Protein AF-A0A8B7JCD0-F1 (afdb_monomer_lite)

Structure (mmCIF, N/CA/C/O backbone):
data_AF-A0A8B7JCD0-F1
#
_entry.id   AF-A0A8B7JCD0-F1
#
loop_
_atom_site.group_PDB
_atom_site.id
_atom_site.type_symbol
_atom_site.label_atom_id
_atom_site.label_alt_id
_atom_site.label_comp_id
_atom_site.label_asym_id
_atom_site.label_entity_id
_atom_site.label_seq_id
_atom_site.pdbx_PDB_ins_code
_atom_site.Cartn_x
_atom_site.Cartn_y
_atom_site.Cartn_z
_atom_site.occupancy
_atom_site.B_iso_or_equiv
_atom_site.auth_seq_id
_atom_site.auth_comp_id
_atom_site.auth_asym_id
_atom_site.auth_atom_id
_atom_site.pdbx_PDB_model_num
ATOM 1 N N . LEU A 1 1 ? -3.611 -16.090 4.940 1.00 66.38 1 LEU A N 1
ATOM 2 C CA . LEU A 1 1 ? -2.141 -15.898 4.869 1.00 66.38 1 LEU A CA 1
ATOM 3 C C . LEU A 1 1 ? -1.480 -16.541 6.098 1.00 66.38 1 LEU A C 1
ATOM 5 O O . LEU A 1 1 ? -2.202 -17.085 6.922 1.00 66.38 1 LEU A O 1
ATOM 9 N N . ASN A 1 2 ? -0.143 -16.543 6.199 1.00 87.50 2 ASN A N 1
ATOM 10 C CA . ASN A 1 2 ? 0.646 -17.178 7.275 1.00 87.50 2 ASN A CA 1
ATOM 11 C C . ASN A 1 2 ? -0.012 -17.053 8.682 1.00 87.50 2 ASN A C 1
ATOM 13 O O . ASN A 1 2 ? 0.046 -15.973 9.279 1.00 87.50 2 ASN A O 1
ATOM 17 N N . PRO A 1 3 ? -0.617 -18.133 9.224 1.00 92.56 3 PRO A N 1
ATOM 18 C CA . PRO A 1 3 ? -1.352 -18.088 10.492 1.00 92.56 3 PRO A CA 1
ATOM 19 C C . PRO A 1 3 ? -0.487 -17.720 11.700 1.00 92.56 3 PRO A C 1
ATOM 21 O O . PRO A 1 3 ? -0.962 -17.027 12.599 1.00 92.56 3 PRO A O 1
ATOM 24 N N . GLU A 1 4 ? 0.787 -18.121 11.699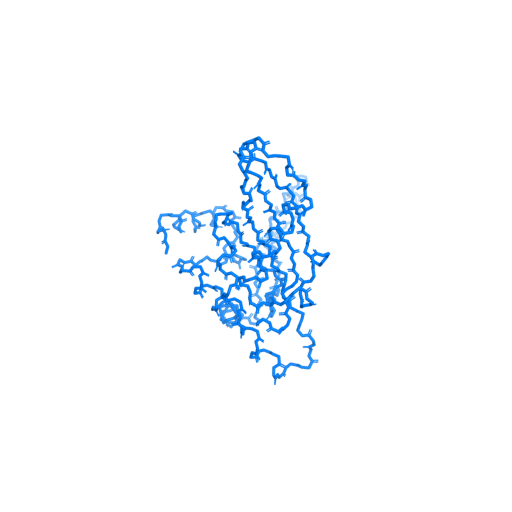 1.00 95.44 4 GLU A N 1
ATOM 25 C CA . GLU A 1 4 ? 1.729 -17.790 12.772 1.00 95.44 4 GLU A CA 1
ATOM 26 C C . GLU A 1 4 ? 2.027 -16.290 12.797 1.00 95.44 4 GLU A C 1
ATOM 28 O O . GLU A 1 4 ? 1.972 -15.658 13.849 1.00 95.44 4 GLU A O 1
ATOM 33 N N . SER A 1 5 ? 2.244 -15.673 11.632 1.00 94.12 5 SER A N 1
ATOM 34 C CA . SER A 1 5 ? 2.439 -14.218 11.559 1.00 94.12 5 SER A CA 1
ATOM 35 C C . SER A 1 5 ? 1.222 -13.454 12.097 1.00 94.12 5 SER A C 1
ATOM 37 O O . SER A 1 5 ? 1.377 -12.497 12.859 1.00 94.12 5 SER A O 1
ATOM 39 N N . TYR A 1 6 ? 0.008 -13.909 11.772 1.00 96.31 6 TYR A N 1
ATOM 40 C CA . TYR A 1 6 ? -1.223 -13.305 12.280 1.00 96.31 6 TYR A CA 1
ATOM 41 C C . TYR A 1 6 ? -1.395 -13.478 13.796 1.00 96.31 6 TYR A C 1
ATOM 43 O O . TYR A 1 6 ? -1.828 -12.552 14.486 1.00 96.31 6 TYR A O 1
ATOM 51 N N . LYS A 1 7 ? -1.037 -14.647 14.336 1.00 97.31 7 LYS A N 1
ATOM 52 C CA . LYS A 1 7 ? -1.037 -14.904 15.780 1.00 97.31 7 LYS A CA 1
ATOM 53 C C . LYS A 1 7 ? -0.161 -13.885 16.515 1.00 97.31 7 LYS A C 1
ATOM 55 O O . LYS A 1 7 ? -0.666 -13.196 17.401 1.00 97.31 7 LYS A O 1
ATOM 60 N N . TYR A 1 8 ? 1.090 -13.710 16.087 1.00 97.25 8 TYR A N 1
ATOM 61 C CA . TYR A 1 8 ? 2.001 -12.745 16.708 1.00 97.25 8 TYR A CA 1
ATOM 62 C C . TYR A 1 8 ? 1.579 -11.285 16.495 1.00 97.25 8 TYR A C 1
ATOM 64 O O . TYR A 1 8 ? 1.800 -10.452 17.372 1.00 97.25 8 TYR A O 1
ATOM 72 N N . LEU A 1 9 ? 0.912 -10.952 15.384 1.00 96.81 9 LEU A N 1
ATOM 73 C CA . LEU A 1 9 ? 0.313 -9.626 15.206 1.00 96.81 9 LEU A CA 1
ATOM 74 C C . LEU A 1 9 ? -0.737 -9.333 16.291 1.00 96.81 9 LEU A C 1
ATOM 76 O O . LEU A 1 9 ? -0.711 -8.255 16.886 1.00 96.81 9 LEU A O 1
ATOM 80 N N . LYS A 1 10 ? -1.624 -10.289 16.593 1.00 97.31 10 LYS A N 1
ATOM 81 C CA . LYS A 1 10 ? -2.620 -10.135 17.667 1.00 97.31 10 LYS A CA 1
ATOM 82 C C . LYS A 1 10 ? -1.970 -9.994 19.043 1.00 97.31 10 LYS A C 1
ATOM 84 O O . LYS A 1 10 ? -2.390 -9.139 19.822 1.00 97.31 10 LYS A O 1
ATOM 89 N N . GLU A 1 11 ? -0.935 -10.784 19.325 1.00 97.69 11 GLU A N 1
ATOM 90 C CA . GLU A 1 11 ? -0.161 -10.664 20.567 1.00 97.69 11 GLU A CA 1
ATOM 91 C C . GLU A 1 11 ? 0.481 -9.273 20.685 1.00 97.69 11 GLU A C 1
ATOM 93 O O . GLU A 1 11 ? 0.313 -8.599 21.699 1.00 97.69 11 GLU A O 1
ATOM 98 N N . ASN A 1 12 ? 1.116 -8.777 19.620 1.00 97.62 12 ASN A N 1
ATOM 99 C CA . ASN A 1 12 ? 1.734 -7.450 19.599 1.00 97.62 12 ASN A CA 1
ATOM 100 C C . ASN A 1 12 ? 0.720 -6.316 19.789 1.00 97.62 12 ASN A C 1
ATOM 102 O O . ASN A 1 12 ? 1.005 -5.347 20.496 1.00 97.62 12 ASN A O 1
ATOM 106 N N . ILE A 1 13 ? -0.472 -6.430 19.200 1.00 97.31 13 ILE A N 1
ATOM 107 C CA . ILE A 1 13 ? -1.568 -5.472 19.399 1.00 97.31 13 ILE A CA 1
ATOM 108 C C . ILE A 1 13 ? -1.980 -5.413 20.878 1.00 97.31 13 ILE A C 1
ATOM 110 O O . ILE A 1 13 ? -2.169 -4.320 21.424 1.00 97.31 13 ILE A O 1
ATOM 114 N N . ALA A 1 14 ? -2.083 -6.570 21.538 1.00 95.94 14 ALA A N 1
ATOM 115 C CA . ALA A 1 14 ? -2.406 -6.652 22.959 1.00 95.94 14 ALA A CA 1
ATOM 116 C C . ALA A 1 14 ? -1.279 -6.078 23.834 1.00 95.94 14 ALA A C 1
ATOM 118 O O . ALA A 1 14 ? -1.545 -5.243 24.701 1.00 95.94 14 ALA A O 1
ATOM 119 N N . LEU A 1 15 ? -0.023 -6.450 23.562 1.00 96.38 15 LEU A N 1
ATOM 120 C CA . LEU A 1 15 ? 1.160 -5.971 24.288 1.00 96.38 15 LEU A CA 1
ATOM 121 C C . LEU A 1 15 ? 1.287 -4.443 24.244 1.00 96.38 15 LEU A C 1
ATOM 123 O O . LEU A 1 15 ? 1.561 -3.809 25.264 1.00 96.38 15 LEU A O 1
ATOM 127 N N . ASN A 1 16 ? 1.021 -3.843 23.082 1.00 95.50 16 ASN A N 1
ATOM 128 C CA . ASN A 1 16 ? 1.074 -2.392 22.893 1.00 95.50 16 ASN A CA 1
ATOM 129 C C . ASN A 1 16 ? -0.212 -1.668 23.327 1.00 95.50 16 ASN A C 1
ATOM 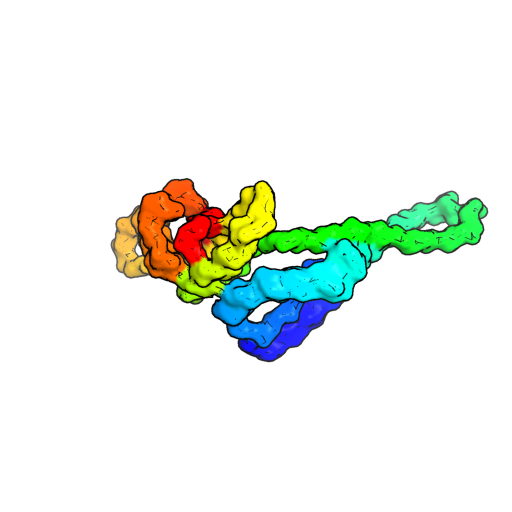131 O O . ASN A 1 16 ? -0.260 -0.442 23.285 1.00 95.50 16 ASN A O 1
ATOM 135 N N . LYS A 1 17 ? -1.244 -2.398 23.780 1.00 93.31 17 LYS A N 1
ATOM 136 C CA . LYS A 1 17 ? -2.528 -1.849 24.261 1.00 93.31 17 LYS A CA 1
ATOM 137 C C . LYS A 1 17 ? -3.274 -1.026 23.201 1.00 93.31 17 LYS A C 1
ATOM 139 O O . LYS A 1 17 ? -3.995 -0.088 23.531 1.00 93.31 17 LYS A O 1
ATOM 144 N N . VAL A 1 18 ? -3.134 -1.408 21.931 1.00 93.06 18 VAL A N 1
ATOM 145 C CA . VAL A 1 18 ? -3.745 -0.726 20.773 1.00 93.06 18 VAL A CA 1
ATOM 146 C C . VAL A 1 18 ? -4.913 -1.505 20.161 1.00 93.06 18 VAL A C 1
ATOM 148 O O . VAL A 1 18 ? -5.393 -1.160 19.087 1.00 93.06 18 VAL A O 1
ATOM 151 N N . ALA A 1 19 ? -5.421 -2.532 20.850 1.00 92.88 19 ALA A N 1
ATOM 152 C CA . ALA A 1 19 ? -6.520 -3.384 20.371 1.00 92.88 19 ALA A CA 1
ATOM 153 C C . ALA A 1 19 ? -7.802 -2.621 20.001 1.00 92.88 19 ALA A C 1
ATOM 155 O O . ALA A 1 19 ? -8.576 -3.078 19.167 1.00 92.88 19 ALA A O 1
ATOM 156 N N . LYS A 1 20 ? -8.016 -1.447 20.602 1.00 91.38 20 LYS A N 1
ATOM 157 C CA . LYS A 1 20 ? -9.165 -0.591 20.299 1.00 91.38 20 LYS A CA 1
ATOM 158 C C . LYS A 1 20 ? -9.010 0.198 18.998 1.00 91.38 20 LYS A C 1
ATOM 160 O O . LYS A 1 20 ? -10.006 0.558 18.396 1.00 91.38 20 LYS A O 1
ATOM 165 N N . THR A 1 21 ? -7.779 0.475 18.573 1.00 92.62 21 THR A N 1
ATOM 166 C CA . THR A 1 21 ? -7.469 1.340 17.420 1.00 92.62 21 THR A CA 1
ATOM 167 C C . THR A 1 21 ? -6.845 0.591 16.249 1.00 92.62 21 THR A C 1
ATOM 169 O O . THR A 1 21 ? -6.640 1.180 15.195 1.00 92.62 21 THR A O 1
ATOM 172 N N . VAL A 1 22 ? -6.506 -0.687 16.426 1.00 95.19 22 VAL A N 1
ATOM 173 C CA . VAL A 1 22 ? -5.889 -1.528 15.400 1.00 95.19 22 VAL A CA 1
ATOM 174 C C . VAL A 1 22 ? -6.719 -2.792 15.234 1.00 95.19 22 VAL A C 1
ATOM 176 O O . VAL A 1 22 ? -6.800 -3.617 16.144 1.00 95.19 22 VAL A O 1
ATOM 179 N N . LYS A 1 23 ? -7.301 -2.964 14.045 1.00 95.00 23 LYS A N 1
ATOM 180 C CA . LYS A 1 23 ? -7.939 -4.213 13.620 1.00 95.00 23 LYS A CA 1
ATOM 181 C C . LYS A 1 23 ? -6.955 -5.006 12.761 1.00 95.00 23 LYS A C 1
ATOM 183 O O . LYS A 1 23 ? -6.220 -4.437 11.958 1.00 95.00 23 LYS A O 1
ATOM 188 N N . SER A 1 24 ? -6.918 -6.320 12.958 1.00 95.69 24 SER A N 1
ATOM 189 C CA . SER A 1 24 ? -6.020 -7.222 12.233 1.00 95.69 24 SER A CA 1
ATOM 190 C C . SER A 1 24 ? -6.820 -8.300 11.515 1.00 95.69 24 SER A C 1
ATOM 192 O O . SER A 1 24 ? -7.735 -8.887 12.092 1.00 95.69 24 SER A O 1
ATOM 194 N N . PHE A 1 25 ? -6.429 -8.610 10.281 1.00 95.75 25 PHE A N 1
ATOM 195 C CA . PHE A 1 25 ? -7.131 -9.551 9.412 1.00 95.75 25 PHE A CA 1
ATOM 196 C C . PHE A 1 25 ? -6.166 -10.631 8.915 1.00 95.75 25 PHE A C 1
ATOM 198 O O . PHE A 1 25 ? -5.021 -10.332 8.581 1.00 95.75 25 PHE A O 1
ATOM 205 N N . ASN A 1 26 ? -6.627 -11.882 8.852 1.00 95.56 26 ASN A N 1
ATOM 206 C CA . ASN A 1 26 ? -5.893 -12.976 8.211 1.00 95.56 26 ASN A CA 1
ATOM 207 C C . ASN A 1 26 ? -6.541 -13.334 6.871 1.00 95.56 26 ASN A C 1
ATOM 209 O O . ASN A 1 26 ? -7.140 -14.396 6.720 1.00 95.56 26 ASN A O 1
ATOM 213 N N . MET A 1 27 ? -6.449 -12.417 5.917 1.00 93.81 27 MET A N 1
ATOM 214 C CA . MET A 1 27 ? -7.077 -12.526 4.599 1.00 93.81 27 MET A CA 1
ATOM 215 C C . MET A 1 27 ? -6.013 -12.510 3.502 1.00 93.81 27 MET A C 1
ATOM 217 O O . MET A 1 27 ? -4.842 -12.235 3.774 1.00 93.81 27 MET A O 1
ATOM 221 N N . ASP A 1 28 ? -6.407 -12.836 2.272 1.00 93.75 28 ASP A N 1
ATOM 222 C CA . ASP A 1 28 ? -5.583 -12.520 1.109 1.00 93.75 28 ASP A CA 1
ATOM 223 C C . ASP A 1 28 ? -5.458 -10.995 0.942 1.00 93.75 28 ASP A C 1
ATOM 225 O O . ASP A 1 28 ? -6.392 -10.251 1.246 1.00 93.75 28 ASP A O 1
ATOM 229 N N . GLY A 1 29 ? -4.298 -10.517 0.486 1.00 92.50 29 GLY A N 1
ATOM 230 C CA . GLY A 1 29 ? -4.042 -9.082 0.342 1.00 92.50 29 GLY A CA 1
ATOM 231 C C . GLY A 1 29 ? -4.932 -8.412 -0.708 1.00 92.50 29 GLY A C 1
ATOM 232 O O . GLY A 1 29 ? -5.373 -7.282 -0.503 1.00 92.50 29 GLY A O 1
ATOM 233 N N . ALA A 1 30 ? -5.242 -9.111 -1.805 1.00 94.56 30 ALA A N 1
ATOM 234 C CA . ALA A 1 30 ? -6.142 -8.603 -2.834 1.00 94.56 30 ALA A CA 1
ATOM 235 C C . ALA A 1 30 ? -7.573 -8.503 -2.300 1.00 94.56 30 ALA A C 1
ATOM 237 O O . ALA A 1 30 ? -8.239 -7.487 -2.504 1.00 94.56 30 ALA A O 1
ATOM 238 N N . ASP A 1 31 ? -8.023 -9.525 -1.574 1.00 95.06 31 ASP A N 1
ATOM 239 C CA . ASP A 1 31 ? -9.351 -9.532 -0.962 1.00 95.06 31 ASP A CA 1
ATOM 240 C C . ASP A 1 31 ? -9.480 -8.466 0.124 1.00 95.06 31 ASP A C 1
ATOM 242 O O . ASP A 1 31 ? -10.503 -7.788 0.189 1.00 95.06 31 ASP A O 1
ATOM 246 N N . PHE A 1 32 ? -8.429 -8.252 0.921 1.00 95.62 32 PHE A N 1
ATOM 247 C CA . PHE A 1 32 ? -8.393 -7.179 1.910 1.00 95.62 32 PHE A CA 1
ATOM 248 C C . PHE A 1 32 ? -8.568 -5.799 1.265 1.00 95.62 32 PHE A C 1
ATOM 250 O O . PHE A 1 32 ? -9.380 -5.017 1.746 1.00 95.62 32 PHE A O 1
ATOM 257 N N . ILE A 1 33 ? -7.864 -5.505 0.163 1.00 95.88 33 ILE A N 1
ATOM 258 C CA . ILE A 1 33 ? -8.002 -4.220 -0.550 1.00 95.88 33 ILE A CA 1
ATOM 259 C C . ILE A 1 33 ? -9.425 -4.035 -1.090 1.00 95.88 33 ILE A C 1
ATOM 261 O O . ILE A 1 33 ? -9.994 -2.957 -0.966 1.00 95.88 33 ILE A O 1
ATOM 265 N N . ARG A 1 34 ? -10.021 -5.078 -1.679 1.00 94.88 34 ARG A N 1
ATOM 266 C CA . ARG A 1 34 ? -11.377 -4.981 -2.248 1.00 94.88 34 ARG A CA 1
ATOM 267 C C . ARG A 1 34 ? -12.456 -4.819 -1.181 1.00 94.88 34 ARG A C 1
ATOM 269 O O . ARG A 1 34 ? -13.464 -4.173 -1.446 1.00 94.88 34 ARG A O 1
ATOM 276 N N . GLN A 1 35 ? -12.258 -5.428 -0.013 1.00 94.88 35 GLN A N 1
ATOM 277 C CA . GLN A 1 35 ? -13.222 -5.420 1.089 1.00 94.88 35 GLN A CA 1
ATOM 278 C C . GLN A 1 35 ? -12.973 -4.296 2.101 1.00 94.88 35 GLN A C 1
ATOM 280 O O . GLN A 1 35 ? -13.807 -4.083 2.979 1.00 94.88 35 GLN A O 1
ATOM 285 N N . SER A 1 36 ? -11.851 -3.571 2.026 1.00 95.44 36 SER A N 1
ATOM 286 C CA . SER A 1 36 ? -11.487 -2.578 3.043 1.00 95.44 36 SER A CA 1
ATOM 287 C C . SER A 1 36 ? -12.538 -1.481 3.252 1.00 95.44 36 SER A C 1
ATOM 289 O O . SER A 1 36 ? -12.747 -1.134 4.419 1.00 95.44 36 SER A O 1
ATOM 291 N N . PRO A 1 37 ? -13.262 -0.962 2.231 1.00 92.88 37 PRO A N 1
ATOM 292 C CA . PRO A 1 37 ? -14.339 -0.006 2.483 1.00 92.88 37 PRO A CA 1
ATOM 293 C C . PRO A 1 37 ? -15.472 -0.618 3.318 1.00 92.88 37 PRO A C 1
ATOM 295 O O . PRO A 1 37 ? -15.936 0.000 4.273 1.00 92.88 37 PRO A O 1
ATOM 298 N N . GLN A 1 38 ? -15.882 -1.853 3.012 1.00 92.69 38 GLN A N 1
ATOM 299 C CA . GLN A 1 38 ? -16.927 -2.565 3.751 1.00 92.69 38 GLN A CA 1
ATOM 300 C C . GLN A 1 38 ? -16.468 -2.923 5.168 1.00 92.69 38 GLN A C 1
ATOM 302 O O . GLN A 1 38 ? -17.236 -2.769 6.111 1.00 92.69 38 GLN A O 1
ATOM 307 N N . LEU A 1 39 ? -15.210 -3.340 5.339 1.00 94.88 39 LEU A N 1
ATOM 308 C CA . LEU A 1 39 ? -14.627 -3.632 6.651 1.00 94.88 39 LEU A CA 1
ATOM 309 C C . LEU A 1 39 ? -14.581 -2.385 7.546 1.00 94.88 39 LEU A C 1
ATOM 311 O O . LEU A 1 39 ? -14.829 -2.489 8.746 1.00 94.88 39 LEU A O 1
ATOM 315 N N . LEU A 1 40 ? -14.296 -1.206 6.978 1.00 93.75 40 LEU A N 1
ATOM 316 C CA . LEU A 1 40 ? -14.360 0.058 7.714 1.00 93.75 40 LEU A CA 1
ATOM 317 C C . LEU A 1 40 ? -15.798 0.385 8.130 1.00 93.75 40 LEU A C 1
ATOM 319 O O . LEU A 1 40 ? -16.030 0.722 9.287 1.00 93.75 40 LEU A O 1
ATOM 323 N N . GLN A 1 41 ? -16.760 0.250 7.214 1.00 91.50 41 GLN A N 1
ATOM 324 C CA . GLN A 1 41 ? -18.176 0.480 7.516 1.00 91.50 41 GLN A CA 1
ATOM 325 C C . GLN A 1 41 ? -18.683 -0.463 8.612 1.00 91.50 41 GLN A C 1
ATOM 327 O O . GLN A 1 41 ? -19.331 -0.008 9.552 1.00 91.50 41 GLN A O 1
ATOM 332 N N . GLN A 1 42 ? -18.326 -1.749 8.548 1.00 93.31 42 GLN A N 1
ATOM 333 C CA . GLN A 1 42 ? -18.656 -2.715 9.595 1.00 93.31 42 GLN A CA 1
ATOM 334 C C . GLN A 1 42 ? -18.065 -2.294 10.944 1.00 93.31 42 GLN A C 1
ATOM 336 O O . GLN A 1 42 ? -18.762 -2.307 11.950 1.00 93.31 42 GLN A O 1
ATOM 341 N N . TRP A 1 43 ? -16.807 -1.844 10.971 1.00 93.69 43 TRP A N 1
ATOM 342 C CA . TRP A 1 43 ? -16.191 -1.375 12.212 1.00 93.69 43 TRP A CA 1
ATOM 343 C C . TRP A 1 43 ? -16.905 -0.142 12.790 1.00 93.69 43 TRP A C 1
ATOM 345 O O . TRP A 1 43 ? -17.103 -0.062 13.999 1.00 93.69 43 TRP A O 1
ATOM 355 N N . ILE A 1 44 ? -17.339 0.800 11.949 1.00 92.50 44 ILE A N 1
ATOM 356 C CA . ILE A 1 44 ? -18.131 1.955 12.397 1.00 92.50 44 ILE A CA 1
ATOM 357 C C . ILE A 1 44 ? -19.467 1.506 13.009 1.00 92.50 44 ILE A C 1
ATOM 359 O O . ILE A 1 44 ? -19.900 2.097 13.992 1.00 92.50 44 ILE A O 1
ATOM 363 N N . GLN A 1 45 ? -20.108 0.480 12.443 1.00 91.38 45 GLN A N 1
ATOM 364 C CA . GLN A 1 45 ? -21.391 -0.053 12.919 1.00 91.38 45 GLN A CA 1
ATOM 365 C C . GLN A 1 45 ? -21.266 -0.864 14.214 1.00 91.38 45 GLN A C 1
ATOM 367 O O . GLN A 1 45 ? -22.163 -0.806 15.053 1.00 91.38 45 GLN A O 1
ATOM 372 N N . ASP A 1 46 ? -20.169 -1.605 14.379 1.00 91.44 46 ASP A N 1
ATOM 373 C CA . ASP A 1 46 ? -19.914 -2.431 15.564 1.00 91.44 46 ASP A CA 1
ATOM 374 C C . ASP A 1 46 ? -19.647 -1.587 16.824 1.00 91.44 46 ASP A C 1
ATOM 376 O O . ASP A 1 46 ? -19.846 -2.057 17.945 1.00 91.44 46 ASP A O 1
ATOM 380 N N . GLU A 1 47 ? -19.171 -0.350 16.657 1.00 90.50 47 GLU A N 1
ATOM 381 C CA . GLU A 1 47 ? -18.836 0.557 17.756 1.00 90.50 47 GLU A CA 1
ATOM 382 C C . GLU A 1 47 ? -19.965 1.579 17.950 1.00 90.50 47 GLU A C 1
ATOM 384 O O . GLU A 1 47 ? -20.393 2.259 17.017 1.00 90.50 47 GLU A O 1
ATOM 389 N N . GLU A 1 48 ? -20.456 1.721 19.181 1.00 83.12 48 GLU A N 1
ATOM 390 C CA . GLU A 1 48 ? -21.624 2.551 19.483 1.00 83.12 48 GLU A CA 1
ATOM 391 C C . GLU A 1 48 ? -21.384 4.025 19.095 1.00 83.12 48 GLU A C 1
ATOM 393 O O . GLU A 1 48 ? -20.512 4.716 19.630 1.00 83.12 48 GLU A O 1
ATOM 398 N N . GLY A 1 49 ? -22.136 4.503 18.098 1.00 80.75 49 GLY A N 1
ATOM 399 C CA . GLY A 1 49 ? -21.980 5.848 17.538 1.00 80.75 49 GLY A CA 1
ATOM 400 C C . GLY A 1 49 ? -20.678 6.080 16.756 1.00 80.75 49 GLY A C 1
ATOM 401 O O . GLY A 1 49 ? -20.303 7.238 16.566 1.00 80.75 49 GLY A O 1
ATOM 402 N N . GLY A 1 50 ? -19.972 5.024 16.329 1.00 85.00 50 GLY A N 1
ATOM 403 C CA . GLY A 1 50 ? -18.712 5.122 15.584 1.00 85.00 50 GLY A CA 1
ATOM 404 C C . GLY A 1 50 ? -17.552 5.676 16.415 1.00 85.00 50 GLY A C 1
ATOM 405 O O . GLY A 1 50 ? -16.647 6.319 15.873 1.00 85.00 50 GLY A O 1
ATOM 406 N N . LYS A 1 51 ? -17.593 5.488 17.740 1.00 90.00 51 LYS A N 1
ATOM 407 C CA . LYS A 1 51 ? -16.619 6.047 18.684 1.00 90.00 51 LYS A CA 1
ATOM 408 C C . LYS A 1 51 ? -15.848 4.963 19.424 1.00 90.00 51 LYS A C 1
ATOM 410 O O . LYS A 1 51 ? -16.410 3.999 19.922 1.00 90.00 51 LYS A O 1
ATOM 415 N N . ILE A 1 52 ? -14.549 5.190 19.581 1.00 90.44 52 ILE A N 1
ATOM 416 C CA . ILE A 1 52 ? -13.628 4.335 20.324 1.00 90.44 52 ILE A CA 1
ATOM 417 C C . ILE A 1 52 ? -13.181 5.054 21.596 1.00 90.44 52 ILE A C 1
ATOM 419 O O . ILE A 1 52 ? -12.605 6.141 21.542 1.00 90.44 52 ILE A O 1
ATOM 423 N N . THR A 1 53 ? -13.344 4.402 22.746 1.00 88.62 53 THR A N 1
ATOM 424 C CA . THR A 1 53 ? -12.934 4.950 24.049 1.00 88.62 53 THR A CA 1
ATOM 425 C C . THR A 1 53 ? -11.605 4.360 24.512 1.00 88.62 53 THR A C 1
ATOM 427 O O . THR A 1 53 ? -11.526 3.179 24.857 1.00 88.62 53 THR A O 1
ATOM 430 N N . ILE A 1 54 ? -10.550 5.171 24.590 1.00 88.19 54 ILE A N 1
ATOM 431 C CA . ILE A 1 54 ? -9.196 4.744 24.976 1.00 88.19 54 ILE A CA 1
ATOM 432 C C . ILE A 1 54 ? -8.880 5.196 26.409 1.00 88.19 54 ILE A C 1
ATOM 434 O O . ILE A 1 54 ? -9.068 6.372 26.724 1.00 88.19 54 ILE A O 1
ATOM 438 N N . PRO A 1 55 ? -8.372 4.315 27.288 1.00 83.19 55 PRO A N 1
ATOM 439 C CA . PRO A 1 55 ? -7.917 4.716 28.615 1.00 83.19 55 PRO A CA 1
ATOM 440 C C . PRO A 1 55 ? -6.613 5.521 28.525 1.00 83.19 55 PRO A C 1
ATOM 442 O O . PRO A 1 55 ? -5.644 5.088 27.900 1.00 83.19 55 PRO A O 1
ATOM 445 N N . LEU A 1 56 ? -6.565 6.682 29.177 1.00 79.75 56 LEU A N 1
ATOM 446 C CA . LEU A 1 56 ? -5.347 7.476 29.316 1.00 79.75 56 LEU A CA 1
ATOM 447 C C . LEU A 1 56 ? -4.558 7.021 30.553 1.00 79.75 56 LEU A C 1
ATOM 449 O O . LEU A 1 56 ? -5.155 6.705 31.587 1.00 79.75 56 LEU A O 1
ATOM 453 N N . PRO A 1 57 ? -3.214 7.008 30.491 1.00 73.56 57 PRO A N 1
ATOM 454 C CA . PRO A 1 57 ? -2.396 6.661 31.643 1.00 73.56 57 PRO A CA 1
ATOM 455 C C . PRO A 1 57 ? -2.641 7.640 32.799 1.00 73.56 57 PRO A C 1
ATOM 457 O O . PRO A 1 57 ? -2.661 8.861 32.622 1.00 73.56 57 PRO A O 1
ATOM 460 N N . LEU A 1 58 ? -2.807 7.093 34.004 1.00 67.56 58 LEU A N 1
ATOM 461 C CA . LEU A 1 58 ? -2.935 7.877 35.230 1.00 67.56 58 LEU A CA 1
ATOM 462 C C . LEU A 1 58 ? -1.639 8.672 35.462 1.00 67.56 58 LEU A C 1
ATOM 464 O O . LEU A 1 58 ? -0.551 8.095 35.521 1.00 67.56 58 LEU A O 1
ATOM 468 N N . LYS A 1 59 ? -1.741 10.000 35.619 1.00 64.94 59 LYS A N 1
ATOM 469 C CA . LYS A 1 59 ? -0.601 10.818 36.063 1.00 64.94 59 LYS A CA 1
ATOM 470 C C . LYS A 1 59 ? -0.188 10.344 37.460 1.00 64.94 59 LYS A C 1
ATOM 472 O O . LYS A 1 59 ? -1.002 10.382 38.382 1.00 64.94 59 LYS A O 1
ATOM 477 N N . LYS A 1 60 ? 1.069 9.916 37.633 1.00 58.34 60 LYS A N 1
ATOM 478 C CA . LYS A 1 60 ? 1.625 9.618 38.962 1.00 58.34 60 LYS A CA 1
ATOM 479 C C . LYS A 1 60 ? 1.589 10.905 39.797 1.00 58.34 60 LYS A C 1
ATOM 481 O O . LYS A 1 60 ? 2.252 11.877 39.448 1.00 58.34 60 LYS A O 1
ATOM 486 N N . ARG A 1 61 ? 0.795 10.926 40.872 1.00 61.91 61 ARG A N 1
ATOM 487 C CA . ARG A 1 61 ? 0.801 12.024 41.852 1.00 61.91 61 ARG A CA 1
ATOM 488 C C . ARG A 1 61 ? 2.124 12.008 42.625 1.00 61.91 61 ARG A C 1
ATOM 490 O O . ARG A 1 61 ? 2.580 10.942 43.035 1.00 61.91 61 ARG A O 1
ATOM 497 N N . HIS A 1 62 ? 2.727 13.177 42.845 1.00 57.84 62 HIS A N 1
ATOM 498 C CA . HIS A 1 62 ? 3.842 13.316 43.785 1.00 57.84 62 HIS A CA 1
ATOM 499 C C . HIS A 1 62 ? 3.342 13.081 45.222 1.00 57.84 62 HIS A C 1
ATOM 501 O O . HIS A 1 62 ? 2.258 13.534 45.591 1.00 57.84 62 HIS A O 1
ATOM 507 N N . ARG A 1 63 ? 4.144 12.371 46.032 1.00 58.69 63 ARG A N 1
ATOM 508 C CA . ARG A 1 63 ? 3.826 11.926 47.409 1.00 58.69 63 ARG A CA 1
ATOM 509 C C . ARG A 1 63 ? 3.335 13.042 48.348 1.00 58.69 63 ARG A C 1
ATOM 511 O O . ARG A 1 63 ? 2.605 12.750 49.283 1.00 58.69 63 ARG A O 1
ATOM 518 N N . SER A 1 64 ? 3.673 14.305 48.087 1.00 56.09 64 SER A N 1
ATOM 519 C CA . SER A 1 64 ? 3.276 15.455 48.912 1.00 56.09 64 SER A CA 1
ATOM 520 C C . SER A 1 64 ? 1.802 15.875 48.782 1.00 56.09 64 SER A C 1
ATOM 522 O O . SER A 1 64 ? 1.324 16.619 49.628 1.00 56.09 64 SER A O 1
ATOM 524 N N . GLN A 1 65 ? 1.058 15.391 47.778 1.00 56.81 65 GLN A N 1
ATOM 525 C CA . GLN A 1 65 ? -0.375 15.698 47.589 1.00 56.81 65 GLN A CA 1
ATOM 526 C C . GLN A 1 65 ? -1.327 14.628 48.157 1.00 56.81 65 GLN A C 1
ATOM 528 O O . GLN A 1 65 ? -2.540 14.763 48.042 1.00 56.81 65 GLN A O 1
ATOM 533 N N . GLN A 1 66 ? -0.810 13.551 48.761 1.00 55.34 66 GLN A N 1
ATOM 534 C CA . GLN A 1 66 ? -1.635 12.420 49.217 1.00 55.34 66 GLN A CA 1
ATOM 535 C C . GLN A 1 66 ? -2.422 12.679 50.510 1.00 55.34 66 GLN A C 1
ATOM 537 O O . GLN A 1 66 ? -3.272 11.866 50.852 1.00 55.34 66 GLN A O 1
ATOM 542 N N . HIS A 1 67 ? -2.175 13.783 51.219 1.00 54.84 67 HIS A N 1
ATOM 543 C CA . HIS A 1 67 ? -2.717 13.960 52.569 1.00 54.84 67 HIS A CA 1
ATOM 544 C C . HIS A 1 67 ? -4.114 14.611 52.641 1.00 54.84 67 HIS A C 1
ATOM 546 O O . HIS A 1 67 ? -4.654 14.696 53.740 1.00 54.84 67 HIS A O 1
ATOM 552 N N . ASN A 1 68 ? -4.712 15.056 51.521 1.00 58.06 68 ASN A N 1
ATOM 553 C CA . ASN A 1 68 ? -5.967 15.832 51.565 1.00 58.06 68 ASN A CA 1
ATOM 554 C C . ASN A 1 68 ? -7.074 15.446 50.562 1.00 58.06 68 ASN A C 1
ATOM 556 O O . ASN A 1 68 ? -8.123 16.079 50.568 1.00 58.06 68 ASN A O 1
ATOM 560 N N . ASP A 1 69 ? -6.898 14.411 49.733 1.00 55.28 69 ASP A N 1
ATOM 561 C CA . ASP A 1 69 ? -7.915 14.005 48.749 1.00 55.28 69 ASP A CA 1
ATOM 562 C C . ASP A 1 69 ? -8.519 12.637 49.097 1.00 55.28 69 ASP A C 1
ATOM 564 O O . ASP A 1 69 ? -7.887 11.601 48.895 1.00 55.28 69 ASP A O 1
ATOM 568 N N . GLN A 1 70 ? -9.768 12.627 49.576 1.00 58.91 70 GLN A N 1
ATOM 569 C CA . GLN A 1 70 ? -10.540 11.409 49.878 1.00 58.91 70 GLN A CA 1
ATOM 570 C C . GLN A 1 70 ? -11.186 10.749 48.642 1.00 58.91 70 GLN A C 1
ATOM 572 O O . GLN A 1 70 ? -11.869 9.736 48.779 1.00 58.91 70 GLN A O 1
ATOM 577 N N . GLN A 1 71 ? -10.991 11.279 47.429 1.00 57.53 71 GLN A N 1
ATOM 578 C CA . GLN A 1 71 ? -11.564 10.679 46.221 1.00 57.53 71 GLN A CA 1
ATOM 579 C C . GLN A 1 71 ? -10.555 9.796 45.471 1.00 57.53 71 GLN A C 1
ATOM 581 O O . GLN A 1 71 ? -9.456 10.261 45.141 1.00 57.53 71 GLN A O 1
ATOM 586 N N . PRO A 1 72 ? -10.922 8.539 45.146 1.00 59.62 72 PRO A N 1
ATOM 587 C CA . PRO A 1 72 ? -10.099 7.693 44.297 1.00 59.62 72 PRO A CA 1
ATOM 588 C C . PRO A 1 72 ? -9.922 8.348 42.915 1.00 59.62 72 PRO A C 1
ATOM 590 O O . PRO A 1 72 ? -10.866 8.938 42.381 1.00 59.62 72 PRO A O 1
ATOM 593 N N . PRO A 1 73 ? -8.722 8.272 42.312 1.00 62.03 73 PRO A N 1
ATOM 594 C CA . PRO A 1 73 ? -8.467 8.876 41.012 1.00 62.03 73 PRO A CA 1
ATOM 595 C C . PRO A 1 73 ? -9.344 8.215 39.943 1.00 62.03 73 PRO A C 1
ATOM 597 O O . PRO A 1 73 ? -9.185 7.030 39.654 1.00 62.03 73 PRO A O 1
ATOM 600 N N . GLN A 1 74 ? -10.260 8.977 39.338 1.00 61.94 74 GLN A N 1
ATOM 601 C CA . GLN A 1 74 ? -11.086 8.460 38.249 1.00 61.94 74 GLN A CA 1
ATOM 602 C C . GLN A 1 74 ? -10.240 8.203 36.987 1.00 61.94 74 GLN A C 1
ATOM 604 O O . GLN A 1 74 ? -9.389 9.034 36.633 1.00 61.94 74 GLN A O 1
ATOM 609 N N . PRO A 1 75 ? -10.453 7.071 36.290 1.00 65.75 75 PRO A N 1
ATOM 610 C CA . PRO A 1 75 ? -9.770 6.779 35.039 1.00 65.75 75 PRO A CA 1
ATOM 611 C C . PRO A 1 75 ? -10.193 7.792 33.973 1.00 65.75 75 PRO A C 1
ATOM 613 O O . PRO A 1 75 ? -11.369 7.923 33.648 1.00 65.75 75 PRO A O 1
ATOM 616 N N . ARG A 1 76 ? -9.222 8.519 33.415 1.00 79.12 76 ARG A N 1
ATOM 617 C CA . ARG A 1 76 ? -9.470 9.427 32.291 1.00 79.12 76 ARG A CA 1
ATOM 618 C C . ARG A 1 76 ? -9.550 8.609 31.010 1.00 79.12 76 ARG A C 1
ATOM 620 O O . ARG A 1 76 ? -8.636 7.838 30.721 1.00 79.12 76 ARG A O 1
ATOM 627 N N . THR A 1 77 ? -10.600 8.801 30.230 1.00 85.25 77 THR A N 1
ATOM 628 C CA . THR A 1 77 ? -10.744 8.211 28.899 1.00 85.25 77 THR A CA 1
ATOM 629 C C . THR A 1 77 ? -10.679 9.296 27.826 1.00 85.25 77 THR A C 1
ATOM 631 O O . THR A 1 77 ? -10.949 10.468 28.088 1.00 85.25 77 THR A O 1
ATOM 634 N N . LYS A 1 78 ? -10.264 8.916 26.617 1.00 88.12 78 LYS A N 1
ATOM 635 C CA . LYS A 1 78 ? -10.326 9.744 25.412 1.00 88.12 78 LYS A CA 1
ATOM 636 C C . LYS A 1 78 ? -11.234 9.055 24.403 1.00 88.12 78 LYS A C 1
ATOM 638 O O . LYS A 1 78 ? -10.981 7.903 24.060 1.00 88.12 78 LYS A O 1
ATOM 643 N N . GLU A 1 79 ? -12.244 9.765 23.923 1.00 90.69 79 GLU A N 1
ATOM 644 C CA . GLU A 1 79 ? -13.071 9.323 22.800 1.00 90.69 79 GLU A CA 1
ATOM 645 C C . GLU A 1 79 ? -12.401 9.708 21.477 1.00 90.69 79 GLU A C 1
ATOM 647 O O . GLU A 1 79 ? -11.907 10.827 21.317 1.00 90.69 79 GLU A O 1
ATOM 652 N N . LEU A 1 80 ? -12.366 8.770 20.534 1.00 91.12 80 LEU A N 1
ATOM 653 C CA . LEU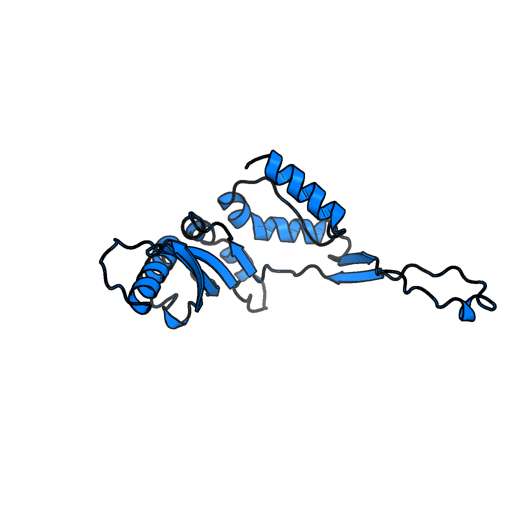 A 1 80 ? -11.949 8.979 19.151 1.00 91.12 80 LEU A CA 1
ATOM 654 C C . LEU A 1 80 ? -13.095 8.597 18.223 1.00 91.12 80 LEU A C 1
ATOM 656 O O . LEU A 1 80 ? -13.718 7.563 18.424 1.00 91.12 80 LEU A O 1
ATOM 660 N N . ILE A 1 81 ? -13.338 9.397 17.191 1.00 92.25 81 ILE A N 1
ATOM 661 C CA . ILE A 1 81 ? -14.306 9.071 16.141 1.00 92.25 81 ILE A CA 1
ATOM 662 C C . ILE A 1 81 ? -13.585 8.247 15.072 1.00 92.25 81 ILE A C 1
ATOM 664 O O . ILE A 1 81 ? -12.478 8.604 14.660 1.00 92.25 81 ILE A O 1
ATOM 668 N N . ILE A 1 82 ? -14.198 7.151 14.635 1.00 91.88 82 ILE A N 1
ATOM 669 C CA . ILE A 1 82 ? -13.695 6.347 13.521 1.00 91.88 82 ILE A CA 1
ATOM 670 C C . ILE A 1 82 ? -13.902 7.142 12.224 1.00 91.88 82 ILE A C 1
ATOM 672 O O . ILE A 1 82 ? -15.023 7.582 11.960 1.00 91.88 82 ILE A O 1
ATOM 676 N N . PRO A 1 83 ? -12.855 7.352 11.403 1.00 91.31 83 PRO A N 1
ATOM 677 C CA . PRO A 1 83 ? -13.004 8.034 10.122 1.00 91.31 83 PRO A CA 1
ATOM 678 C C . PRO A 1 83 ? -14.000 7.316 9.206 1.00 91.31 83 PRO A C 1
ATOM 680 O O . PRO A 1 83 ? -13.988 6.093 9.112 1.00 91.31 83 PRO A O 1
ATOM 683 N N . SER A 1 84 ? -14.820 8.079 8.482 1.00 88.75 84 SER A N 1
ATOM 684 C CA . SER A 1 84 ? -15.827 7.540 7.553 1.00 88.75 84 SER A CA 1
ATOM 685 C C . SER A 1 84 ? -15.241 6.975 6.256 1.00 88.75 84 SER A C 1
ATOM 687 O O . SER A 1 84 ? -15.930 6.278 5.513 1.00 88.75 84 SER A O 1
ATOM 689 N N . HIS A 1 85 ? -13.977 7.286 5.967 1.00 90.00 85 HIS A N 1
ATOM 690 C CA . HIS A 1 85 ? -13.276 6.884 4.757 1.00 90.00 85 HIS A CA 1
ATOM 691 C C . HIS A 1 85 ? -11.812 6.561 5.056 1.00 90.00 85 HIS A C 1
ATOM 693 O O . HIS A 1 85 ? -11.226 7.019 6.039 1.00 90.00 85 HIS A O 1
ATOM 699 N N . ILE A 1 86 ? -11.213 5.763 4.176 1.00 93.62 86 ILE A N 1
ATOM 700 C CA . ILE A 1 86 ? -9.799 5.404 4.251 1.00 93.62 86 ILE A CA 1
ATOM 701 C C . ILE A 1 86 ? -8.995 6.528 3.609 1.00 93.62 86 ILE A C 1
ATOM 703 O O . ILE A 1 86 ? -9.187 6.822 2.436 1.00 93.62 86 ILE A O 1
ATOM 707 N N . SER A 1 87 ? -8.086 7.137 4.365 1.00 94.69 87 SER A N 1
ATOM 708 C CA . SER A 1 87 ? -7.239 8.223 3.855 1.00 94.69 87 SER A CA 1
ATOM 709 C C . SER A 1 87 ? -5.945 7.713 3.215 1.00 94.69 87 SER A C 1
ATOM 711 O O . SER A 1 87 ? -5.438 8.326 2.278 1.00 94.69 87 SER A O 1
ATOM 713 N N . HIS A 1 88 ? -5.406 6.593 3.710 1.00 97.31 88 HIS A N 1
ATOM 714 C CA . HIS A 1 88 ? -4.116 6.053 3.280 1.00 97.31 88 HIS A CA 1
ATOM 715 C C . HIS A 1 88 ? -4.133 4.525 3.182 1.00 97.31 88 HIS A C 1
ATOM 717 O O . HIS A 1 88 ? -4.649 3.840 4.065 1.00 97.31 88 HIS A O 1
ATOM 723 N N . TYR A 1 89 ? -3.465 4.002 2.157 1.00 97.88 89 TYR A N 1
ATOM 724 C CA . TYR A 1 89 ? -3.058 2.607 2.036 1.00 97.88 89 TYR A CA 1
ATOM 725 C C . TYR A 1 89 ? -1.541 2.519 2.091 1.00 97.88 89 TYR A C 1
ATOM 727 O O . TYR A 1 89 ? -0.847 3.200 1.340 1.00 97.88 89 TYR A O 1
ATOM 735 N N . VAL A 1 90 ? -1.016 1.652 2.954 1.00 98.12 90 VAL A N 1
ATOM 736 C CA . VAL A 1 90 ? 0.425 1.414 3.075 1.00 98.12 90 VAL A CA 1
ATOM 737 C C . VAL A 1 90 ? 0.710 -0.047 2.770 1.00 98.12 90 VAL A C 1
ATOM 739 O O . VAL A 1 90 ? 0.299 -0.938 3.510 1.00 98.12 90 VAL A O 1
ATOM 742 N N . MET A 1 91 ? 1.434 -0.296 1.683 1.00 97.69 91 MET A N 1
ATOM 743 C CA . MET A 1 91 ? 1.792 -1.634 1.225 1.00 97.69 91 MET A CA 1
ATOM 744 C C . MET A 1 91 ? 3.298 -1.848 1.385 1.00 97.69 91 MET A C 1
ATOM 746 O O . MET A 1 91 ? 4.095 -1.510 0.508 1.00 97.69 91 MET A O 1
ATOM 750 N N . ASN A 1 92 ? 3.699 -2.406 2.529 1.00 95.88 92 ASN A N 1
ATOM 751 C CA . ASN A 1 92 ? 5.098 -2.721 2.837 1.00 95.88 92 ASN A CA 1
ATOM 752 C C . ASN A 1 92 ? 5.473 -4.158 2.424 1.00 95.88 92 ASN A C 1
ATOM 754 O O . ASN A 1 92 ? 5.956 -4.948 3.232 1.00 95.88 92 ASN A O 1
ATOM 758 N N . LEU A 1 93 ? 5.217 -4.502 1.159 1.00 94.75 93 LEU A N 1
ATOM 759 C CA . LEU A 1 93 ? 5.654 -5.753 0.528 1.00 94.75 93 LEU A CA 1
ATOM 760 C C . LEU A 1 93 ? 6.493 -5.414 -0.717 1.00 94.75 93 LEU A C 1
ATOM 762 O O . LEU A 1 93 ? 5.969 -5.427 -1.826 1.00 94.75 93 LEU A O 1
ATOM 766 N N . PRO A 1 94 ? 7.795 -5.110 -0.572 1.00 95.25 94 PRO A N 1
ATOM 767 C CA . PRO A 1 94 ? 8.595 -4.543 -1.663 1.00 95.25 94 PRO A CA 1
ATOM 768 C C . PRO A 1 94 ? 8.699 -5.405 -2.928 1.00 95.25 94 PRO A C 1
ATOM 770 O O . PRO A 1 94 ? 8.979 -4.896 -4.011 1.00 95.25 94 PRO A O 1
ATOM 773 N N . ASP A 1 95 ? 8.497 -6.713 -2.799 1.00 94.94 95 ASP A N 1
ATOM 774 C CA . ASP A 1 95 ? 8.591 -7.643 -3.923 1.00 94.94 95 ASP A CA 1
ATOM 775 C C . ASP A 1 95 ? 7.301 -7.696 -4.760 1.00 94.94 95 ASP A C 1
ATOM 777 O O . ASP A 1 95 ? 7.354 -7.910 -5.968 1.00 94.94 95 ASP A O 1
ATOM 781 N N . SER A 1 96 ? 6.141 -7.453 -4.140 1.00 95.69 96 SER A N 1
ATOM 782 C CA . SER A 1 96 ? 4.830 -7.708 -4.752 1.00 95.69 96 SER A CA 1
ATOM 783 C C . SER A 1 96 ? 3.815 -6.574 -4.623 1.00 95.69 96 SER A C 1
ATOM 785 O O . SER A 1 96 ? 2.776 -6.638 -5.263 1.00 95.69 96 SER A O 1
ATOM 787 N N . ALA A 1 97 ? 4.072 -5.503 -3.870 1.00 97.44 97 ALA A N 1
ATOM 788 C CA . ALA A 1 97 ? 3.065 -4.472 -3.603 1.00 97.44 97 ALA A CA 1
ATOM 789 C C . ALA A 1 97 ? 2.470 -3.851 -4.884 1.00 97.44 97 ALA A C 1
ATOM 791 O O . ALA A 1 97 ? 1.267 -3.614 -4.943 1.00 97.44 97 ALA A O 1
ATOM 792 N N . ILE A 1 98 ? 3.276 -3.663 -5.937 1.00 97.69 98 ILE A N 1
ATOM 793 C CA . ILE A 1 98 ? 2.790 -3.155 -7.232 1.00 97.69 98 ILE A CA 1
ATOM 794 C C . ILE A 1 98 ? 1.749 -4.095 -7.863 1.00 97.69 98 ILE A C 1
ATOM 796 O O . ILE A 1 98 ? 0.787 -3.610 -8.452 1.00 97.69 98 ILE A O 1
ATOM 800 N N . SER A 1 99 ? 1.874 -5.421 -7.725 1.00 96.69 99 SER A N 1
ATOM 801 C CA . SER A 1 99 ? 0.917 -6.354 -8.343 1.00 96.69 99 SER A CA 1
ATOM 802 C C . SER A 1 99 ? -0.475 -6.285 -7.710 1.00 96.69 99 SER A C 1
ATOM 804 O O . SER A 1 99 ? -1.460 -6.649 -8.351 1.00 96.69 99 SER A O 1
ATOM 806 N N . PHE A 1 100 ? -0.583 -5.762 -6.487 1.00 97.06 100 PHE A N 1
ATOM 807 C CA . PHE A 1 100 ? -1.864 -5.558 -5.820 1.00 97.06 100 PHE A CA 1
ATOM 808 C C . PHE A 1 100 ? -2.596 -4.290 -6.269 1.00 97.06 100 PHE A C 1
ATOM 810 O O . PHE A 1 100 ? -3.785 -4.165 -5.977 1.00 97.06 100 PHE A O 1
ATOM 817 N N . LEU A 1 101 ? -1.940 -3.376 -6.995 1.00 97.31 101 LEU A N 1
ATOM 818 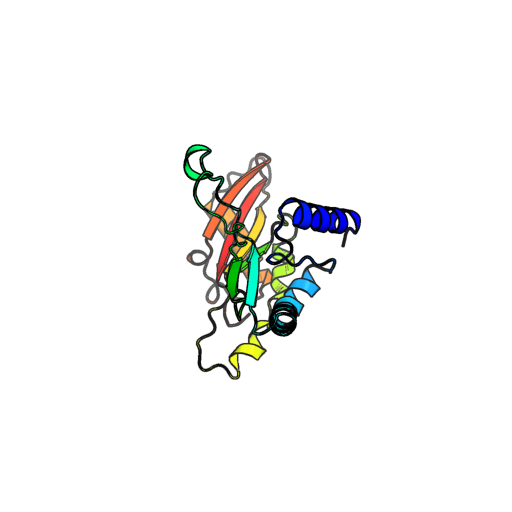C CA . LEU A 1 101 ? -2.539 -2.097 -7.388 1.00 97.31 101 LEU A CA 1
ATOM 819 C C . LEU A 1 101 ? -3.794 -2.255 -8.256 1.00 97.31 101 LEU A C 1
ATOM 821 O O . LEU A 1 101 ? -4.739 -1.484 -8.123 1.00 97.31 101 LEU A O 1
ATOM 825 N N . GLY A 1 102 ? -3.867 -3.309 -9.071 1.00 95.56 102 GLY A N 1
ATOM 826 C CA . GLY A 1 102 ? -5.061 -3.598 -9.868 1.00 95.56 102 GLY A CA 1
ATOM 827 C C . GLY A 1 102 ? -6.323 -3.863 -9.034 1.00 95.56 102 GLY A C 1
ATOM 828 O O . GLY A 1 102 ? -7.428 -3.763 -9.561 1.00 95.56 102 GLY A O 1
ATOM 829 N N . ASN A 1 103 ? -6.189 -4.165 -7.737 1.00 96.25 103 ASN A N 1
ATOM 830 C CA . ASN A 1 103 ? -7.320 -4.422 -6.841 1.00 96.25 103 ASN A CA 1
ATOM 831 C C . ASN A 1 103 ? -8.008 -3.153 -6.334 1.00 96.25 103 ASN A C 1
ATOM 833 O O . ASN A 1 103 ? -9.075 -3.265 -5.743 1.00 96.25 103 ASN A O 1
ATOM 837 N N . PHE A 1 104 ? -7.432 -1.971 -6.576 1.00 95.12 104 PHE A N 1
ATOM 838 C CA . PHE A 1 104 ? -8.080 -0.691 -6.277 1.00 95.12 104 PHE A CA 1
ATOM 839 C C . PHE A 1 104 ? -9.143 -0.304 -7.307 1.00 95.12 104 PHE A C 1
ATOM 841 O O . PHE A 1 104 ? -9.924 0.615 -7.066 1.00 95.12 104 PHE A O 1
ATOM 848 N N . ARG A 1 105 ? -9.200 -1.007 -8.441 1.00 91.75 105 ARG A N 1
ATOM 849 C CA . ARG A 1 105 ? -10.078 -0.646 -9.550 1.00 91.75 105 ARG A CA 1
ATOM 850 C C . ARG A 1 105 ? -11.548 -0.744 -9.173 1.00 91.75 105 ARG A C 1
ATOM 852 O O . ARG A 1 105 ? -12.027 -1.820 -8.816 1.00 91.75 105 ARG A O 1
ATOM 859 N N . GLY A 1 106 ? -12.261 0.376 -9.263 1.00 87.06 106 GLY A N 1
ATOM 860 C CA . GLY A 1 106 ? -13.689 0.457 -8.975 1.00 87.06 106 GLY A CA 1
ATOM 861 C C . GLY A 1 106 ? -14.077 0.340 -7.495 1.00 87.06 106 GLY A C 1
ATOM 862 O O . GLY A 1 106 ? -15.272 0.382 -7.201 1.00 87.06 106 GLY A O 1
ATOM 863 N N . ILE A 1 107 ? -13.130 0.244 -6.547 1.00 88.44 107 ILE A N 1
ATOM 864 C CA . ILE A 1 107 ? -13.480 0.042 -5.123 1.00 88.44 107 ILE A CA 1
ATOM 865 C C . ILE A 1 107 ? -14.197 1.256 -4.513 1.00 88.44 107 ILE A C 1
ATOM 867 O O . ILE A 1 107 ? -15.005 1.114 -3.595 1.00 88.44 107 ILE A O 1
ATOM 871 N N . PHE A 1 108 ? -13.948 2.453 -5.051 1.00 82.56 108 PHE A N 1
ATOM 872 C CA . PHE A 1 108 ? -14.569 3.699 -4.592 1.00 82.56 108 PHE A CA 1
ATOM 873 C C . PHE A 1 108 ? -15.707 4.195 -5.494 1.00 82.56 108 PHE A C 1
ATOM 875 O O . PHE A 1 108 ? -16.381 5.160 -5.141 1.00 82.56 108 PHE A O 1
ATOM 882 N N . ALA A 1 109 ? -16.006 3.505 -6.600 1.00 76.50 109 ALA A N 1
ATOM 883 C CA . ALA A 1 109 ? -17.020 3.933 -7.570 1.00 76.50 109 ALA A CA 1
ATOM 884 C C . ALA A 1 109 ? -18.458 3.946 -7.010 1.00 76.50 109 ALA A C 1
ATOM 886 O O . ALA A 1 109 ? -19.321 4.659 -7.519 1.00 76.50 109 ALA A O 1
ATOM 887 N N . ALA A 1 110 ? -18.738 3.150 -5.973 1.00 62.03 110 ALA A N 1
ATOM 888 C CA . ALA A 1 110 ? -20.049 3.112 -5.324 1.00 62.03 110 ALA A CA 1
ATOM 889 C C . ALA A 1 110 ? -20.263 4.269 -4.330 1.00 62.03 110 ALA A C 1
ATOM 891 O O . ALA A 1 110 ? -21.392 4.717 -4.149 1.00 62.03 110 ALA A O 1
ATOM 892 N N . HIS A 1 111 ? -19.190 4.775 -3.713 1.00 58.03 111 HIS A N 1
ATOM 893 C CA . HIS A 1 111 ? -19.273 5.804 -2.671 1.00 58.03 111 HIS A CA 1
ATOM 894 C C . HIS A 1 111 ? -19.461 7.216 -3.249 1.00 58.03 111 HIS A C 1
ATOM 896 O O . HIS A 1 111 ? -19.976 8.097 -2.570 1.00 58.03 111 HIS A O 1
ATOM 902 N N . THR A 1 112 ? -19.118 7.430 -4.522 1.00 54.09 112 THR A N 1
ATOM 903 C CA . THR A 1 112 ? -19.277 8.720 -5.212 1.00 54.09 112 THR A CA 1
ATOM 904 C C . THR A 1 112 ? -20.706 8.996 -5.693 1.00 54.09 112 THR A C 1
ATOM 906 O O . THR A 1 112 ? -21.007 10.117 -6.088 1.00 54.09 112 THR A O 1
ATOM 909 N N . LYS A 1 113 ? -21.614 8.008 -5.655 1.00 48.03 113 LYS A N 1
ATOM 910 C CA . LYS A 1 113 ? -22.967 8.118 -6.238 1.00 48.03 113 LYS A CA 1
ATOM 911 C C . LYS A 1 113 ? -24.046 8.712 -5.319 1.00 48.03 113 LYS A C 1
ATOM 913 O O . LYS A 1 113 ? -25.206 8.742 -5.717 1.00 48.03 113 LYS A O 1
ATOM 918 N N . GLY A 1 114 ? -23.703 9.190 -4.122 1.00 46.97 114 GLY A N 1
ATOM 919 C CA . GLY A 1 114 ? -24.712 9.725 -3.193 1.00 46.97 114 GLY A CA 1
ATOM 920 C C . GLY A 1 114 ? -24.219 10.652 -2.084 1.00 46.97 114 GLY A C 1
ATOM 921 O O . GLY A 1 114 ? -25.037 11.104 -1.290 1.00 46.97 114 GLY A O 1
ATOM 922 N N . ALA A 1 115 ? -22.921 10.953 -2.011 1.00 48.38 115 ALA A N 1
ATOM 923 C CA . ALA A 1 115 ? -22.386 11.915 -1.054 1.00 48.38 115 ALA A CA 1
ATOM 924 C C . ALA A 1 115 ? -22.240 13.286 -1.731 1.00 48.38 115 ALA A C 1
ATOM 926 O O . ALA A 1 115 ? -21.600 13.403 -2.772 1.00 48.38 115 ALA A O 1
ATOM 927 N N . THR A 1 116 ? -22.828 14.324 -1.135 1.00 47.84 116 THR A N 1
ATOM 928 C CA . THR A 1 116 ? -22.627 15.734 -1.522 1.00 47.84 116 THR A CA 1
ATOM 929 C C . THR A 1 116 ? -21.208 16.228 -1.231 1.00 47.84 116 THR A C 1
ATOM 931 O O . THR A 1 116 ? -20.818 17.286 -1.717 1.00 47.84 116 THR A O 1
ATOM 934 N N . ASP A 1 117 ? -20.439 15.459 -0.460 1.00 53.59 117 ASP A N 1
ATOM 935 C CA . ASP A 1 117 ? -19.051 15.745 -0.140 1.00 53.59 117 ASP A CA 1
ATOM 936 C C . ASP A 1 117 ? -18.130 15.116 -1.185 1.00 53.59 117 ASP A C 1
ATOM 938 O O . ASP A 1 117 ? -18.159 13.910 -1.429 1.00 53.59 117 ASP A O 1
ATOM 942 N N . THR A 1 118 ? -17.280 15.945 -1.786 1.00 57.44 118 THR A N 1
ATOM 943 C CA . THR A 1 118 ? -16.133 15.539 -2.604 1.00 57.44 118 THR A CA 1
ATOM 944 C C . THR A 1 118 ? -15.282 14.526 -1.833 1.00 57.44 118 THR A C 1
ATOM 946 O O . THR A 1 118 ? -14.461 14.901 -0.997 1.00 57.44 118 THR A O 1
ATOM 949 N N . ILE A 1 119 ? -15.489 13.231 -2.080 1.00 67.12 119 ILE A N 1
ATOM 950 C CA . ILE A 1 119 ? -14.684 12.175 -1.463 1.00 67.12 119 ILE A CA 1
ATOM 951 C C . ILE A 1 119 ? -13.260 12.317 -1.989 1.00 67.12 119 ILE A C 1
ATOM 953 O O . ILE A 1 119 ? -12.987 12.089 -3.168 1.00 67.12 119 ILE A O 1
ATOM 957 N N . GLN A 1 120 ? -12.345 12.706 -1.105 1.00 83.31 120 GLN A N 1
ATOM 958 C CA . GLN A 1 120 ? -10.932 12.753 -1.429 1.00 83.31 120 GLN A CA 1
ATOM 959 C C . GLN A 1 120 ? -10.420 11.323 -1.621 1.00 83.31 120 GLN A C 1
ATOM 961 O O . GLN A 1 120 ? -10.504 10.493 -0.716 1.00 83.31 120 GLN A O 1
ATOM 966 N N . MET A 1 121 ? -9.873 11.039 -2.804 1.00 91.56 121 MET A N 1
ATOM 967 C CA . MET A 1 121 ? -9.271 9.738 -3.088 1.00 91.56 121 MET A CA 1
ATOM 968 C C . MET A 1 121 ? -8.085 9.475 -2.148 1.00 91.56 121 MET A C 1
ATOM 970 O O . MET A 1 121 ? -7.329 10.410 -1.854 1.00 91.56 121 MET A O 1
ATOM 974 N N . PRO A 1 122 ? -7.900 8.228 -1.681 1.00 95.31 122 PRO A N 1
ATOM 975 C CA . PRO A 1 122 ? -6.856 7.903 -0.721 1.00 95.31 122 PRO A CA 1
ATOM 976 C C . PRO A 1 122 ? -5.463 8.035 -1.327 1.00 95.31 122 PRO A C 1
ATOM 978 O O . PRO A 1 122 ? -5.246 7.813 -2.520 1.00 95.31 122 PRO A O 1
ATOM 981 N N . TRP A 1 123 ? -4.492 8.294 -0.464 1.00 97.88 123 TRP A N 1
ATOM 982 C CA . TRP A 1 123 ? -3.086 8.116 -0.794 1.00 97.88 123 TRP A CA 1
ATOM 983 C C . TRP A 1 123 ? -2.707 6.638 -0.754 1.00 97.88 123 TRP A C 1
ATOM 985 O O . TRP A 1 123 ? -3.114 5.899 0.142 1.00 97.88 123 TRP A O 1
ATOM 995 N N . VAL A 1 124 ? -1.890 6.207 -1.707 1.00 98.19 124 VAL A N 1
ATOM 996 C CA . VAL A 1 124 ? -1.342 4.854 -1.773 1.00 98.19 124 VAL A CA 1
ATOM 997 C C . VAL A 1 124 ? 0.176 4.943 -1.688 1.00 98.19 124 VAL A C 1
ATOM 999 O O . VAL A 1 124 ? 0.818 5.646 -2.465 1.00 98.19 124 VAL A O 1
ATOM 1002 N N . HIS A 1 125 ? 0.743 4.219 -0.726 1.00 98.50 125 HIS A N 1
ATOM 1003 C CA . HIS A 1 125 ? 2.174 4.136 -0.463 1.00 98.50 125 HIS A CA 1
ATOM 1004 C C . HIS A 1 125 ? 2.655 2.719 -0.761 1.00 98.50 125 HIS A C 1
ATOM 1006 O O . HIS A 1 125 ? 2.354 1.769 -0.031 1.00 98.50 125 HIS A O 1
ATOM 1012 N N . VAL A 1 126 ? 3.402 2.572 -1.848 1.00 98.25 126 VAL A N 1
ATOM 1013 C CA . VAL A 1 126 ? 3.854 1.291 -2.387 1.00 98.25 126 VAL A CA 1
ATOM 1014 C C . VAL A 1 126 ? 5.348 1.163 -2.174 1.00 98.25 126 VAL A C 1
ATOM 1016 O O . VAL A 1 126 ? 6.137 1.870 -2.798 1.00 98.25 126 VAL A O 1
ATOM 1019 N N . HIS A 1 127 ? 5.757 0.227 -1.327 1.00 98.38 127 HIS A N 1
ATOM 1020 C CA . HIS A 1 127 ? 7.162 -0.147 -1.283 1.00 98.38 127 HIS A CA 1
ATOM 1021 C C . HIS A 1 127 ? 7.466 -1.063 -2.463 1.00 98.38 127 HIS A C 1
ATOM 1023 O O . HIS A 1 127 ? 6.716 -2.003 -2.717 1.00 98.38 127 HIS A O 1
ATOM 1029 N N . CYS A 1 128 ? 8.555 -0.815 -3.184 1.00 98.06 128 CYS A N 1
ATOM 1030 C CA . CYS A 1 128 ? 8.941 -1.634 -4.327 1.00 98.06 128 CYS A CA 1
ATOM 1031 C C . CYS A 1 128 ? 10.458 -1.701 -4.510 1.00 98.06 128 CYS A C 1
ATOM 1033 O O . CYS A 1 128 ? 11.191 -0.786 -4.132 1.00 98.06 128 CYS A O 1
ATOM 1035 N N . PHE A 1 129 ? 10.935 -2.799 -5.091 1.00 97.50 129 PHE A N 1
ATOM 1036 C CA . PHE A 1 129 ? 12.298 -2.888 -5.605 1.00 97.50 129 PHE A CA 1
ATOM 1037 C C . PHE A 1 129 ? 12.353 -2.520 -7.083 1.00 97.50 129 PHE A C 1
ATOM 1039 O O . PHE A 1 129 ? 11.478 -2.926 -7.852 1.00 97.50 129 PHE A O 1
ATOM 1046 N N . GLU A 1 130 ? 13.444 -1.870 -7.477 1.00 96.25 130 GLU A N 1
ATOM 1047 C CA . GLU A 1 130 ? 13.834 -1.717 -8.876 1.00 96.25 130 GLU A CA 1
ATOM 1048 C C . GLU A 1 130 ? 15.237 -2.303 -9.036 1.00 96.25 130 GLU A C 1
ATOM 1050 O O . GLU A 1 130 ? 16.169 -1.880 -8.355 1.00 96.25 130 GLU A O 1
ATOM 1055 N N . LYS A 1 131 ? 15.381 -3.356 -9.848 1.00 94.56 131 LYS A N 1
ATOM 1056 C CA . LYS A 1 131 ? 16.654 -4.066 -10.035 1.00 94.56 131 LYS A CA 1
ATOM 1057 C C . LYS A 1 131 ? 17.219 -3.730 -11.406 1.00 94.56 131 LYS A C 1
ATOM 1059 O O . LYS A 1 131 ? 16.490 -3.762 -12.391 1.00 94.56 131 LYS A O 1
ATOM 1064 N N . TYR A 1 132 ? 18.527 -3.525 -11.472 1.00 93.94 132 TYR A N 1
ATOM 1065 C CA . TYR A 1 132 ? 19.250 -3.373 -12.730 1.00 93.94 132 TYR A CA 1
ATOM 1066 C C . TYR A 1 132 ? 20.483 -4.296 -12.800 1.00 93.94 132 TYR A C 1
ATOM 1068 O O . TYR A 1 132 ? 20.940 -4.810 -11.767 1.00 93.94 132 TYR A O 1
ATOM 1076 N N . PRO A 1 133 ? 20.983 -4.606 -14.009 1.00 92.00 133 PRO A N 1
ATOM 1077 C CA . PRO A 1 133 ? 22.207 -5.379 -14.199 1.00 92.00 133 PRO A CA 1
ATOM 1078 C C . PRO A 1 133 ? 23.448 -4.708 -13.577 1.00 92.00 133 PRO A C 1
ATOM 1080 O O . PRO A 1 133 ? 23.558 -3.481 -13.578 1.00 92.00 133 PRO A O 1
ATOM 1083 N N . PRO A 1 134 ? 24.408 -5.483 -13.039 1.00 89.12 134 PRO A N 1
ATOM 1084 C CA . PRO A 1 134 ? 25.715 -4.950 -12.659 1.00 89.12 134 PRO A CA 1
ATOM 1085 C C . PRO A 1 134 ? 26.476 -4.424 -13.879 1.00 89.12 134 PRO A C 1
ATOM 1087 O O . PRO A 1 134 ? 26.564 -5.117 -14.886 1.00 89.12 134 PRO A O 1
ATOM 1090 N N . GLY A 1 135 ? 27.062 -3.233 -13.761 1.00 86.38 135 GLY A N 1
ATOM 1091 C CA . GLY A 1 135 ? 27.815 -2.583 -14.841 1.00 86.38 135 GLY A CA 1
ATOM 1092 C C . GLY A 1 135 ? 27.017 -1.534 -15.618 1.00 86.38 135 GLY A C 1
ATOM 1093 O O . GLY A 1 135 ? 27.630 -0.663 -16.231 1.00 86.38 135 GLY A O 1
ATOM 1094 N N . ASP A 1 136 ? 25.686 -1.545 -15.519 1.00 88.31 136 ASP A N 1
ATOM 1095 C CA . ASP A 1 136 ? 24.848 -0.509 -16.120 1.00 88.31 136 ASP A CA 1
ATOM 1096 C C . ASP A 1 136 ? 24.964 0.802 -15.331 1.00 88.31 136 ASP A C 1
ATOM 1098 O O . ASP A 1 136 ? 24.795 0.836 -14.106 1.00 88.31 136 ASP A O 1
ATOM 1102 N N . GLN A 1 137 ? 25.208 1.904 -16.040 1.00 85.12 137 GLN A N 1
ATOM 1103 C CA . GLN A 1 137 ? 25.074 3.249 -15.488 1.00 85.12 137 GLN A CA 1
ATOM 1104 C C . GLN A 1 137 ? 23.627 3.710 -15.652 1.00 85.12 137 GLN A C 1
ATOM 1106 O O . GLN A 1 137 ? 23.274 4.329 -16.648 1.00 85.12 137 GLN A O 1
ATOM 1111 N N . VAL A 1 138 ? 22.784 3.364 -14.679 1.00 91.31 138 VAL A N 1
ATOM 1112 C CA . VAL A 1 138 ? 21.374 3.777 -14.651 1.00 91.31 138 VAL A CA 1
ATOM 1113 C C . VAL A 1 138 ? 21.237 5.025 -13.787 1.00 91.31 138 VAL A C 1
ATOM 1115 O O . VAL A 1 138 ? 21.693 5.044 -12.639 1.00 91.31 138 VAL A O 1
ATOM 1118 N N . THR A 1 139 ? 20.616 6.066 -14.332 1.00 93.94 139 THR A N 1
ATOM 1119 C CA . THR A 1 139 ? 20.316 7.293 -13.586 1.00 93.94 139 THR A CA 1
ATOM 1120 C C . THR A 1 139 ? 19.130 7.082 -12.644 1.00 93.94 139 THR A C 1
ATOM 1122 O O . THR A 1 139 ? 18.331 6.156 -12.803 1.00 93.94 139 THR A O 1
ATOM 1125 N N . GLU A 1 140 ? 18.997 7.942 -11.637 1.00 92.00 140 GLU A N 1
ATOM 1126 C CA . GLU A 1 140 ? 17.853 7.883 -10.723 1.00 92.00 140 GLU A CA 1
ATOM 1127 C C . GLU A 1 140 ? 16.527 8.148 -11.459 1.00 92.00 140 GLU A C 1
ATOM 1129 O O . GLU A 1 140 ? 15.550 7.436 -11.230 1.00 92.00 140 GLU A O 1
ATOM 1134 N N . ASP A 1 141 ? 16.525 9.071 -12.423 1.00 94.88 141 ASP A N 1
ATOM 1135 C CA . ASP A 1 141 ? 15.354 9.396 -13.245 1.00 94.88 141 ASP A CA 1
ATOM 1136 C C . ASP A 1 141 ? 14.874 8.205 -14.084 1.00 94.88 141 ASP A C 1
ATOM 1138 O O . ASP A 1 141 ? 13.671 7.964 -14.197 1.00 94.88 141 ASP A O 1
ATOM 1142 N N . GLU A 1 142 ? 15.795 7.402 -14.624 1.00 96.06 142 GLU A N 1
ATOM 1143 C CA . GLU A 1 142 ? 15.438 6.174 -15.340 1.00 96.06 142 GLU A CA 1
ATOM 1144 C C . GLU A 1 142 ? 14.796 5.135 -14.417 1.00 96.06 142 GLU A C 1
ATOM 1146 O O . GLU A 1 142 ? 13.809 4.499 -14.792 1.00 96.06 142 GLU A O 1
ATOM 1151 N N . LEU A 1 143 ? 15.329 4.955 -13.205 1.00 96.31 143 LEU A N 1
ATOM 1152 C CA . LEU A 1 143 ? 14.736 4.051 -12.216 1.00 96.31 143 LEU A CA 1
ATOM 1153 C C . LEU A 1 143 ? 13.347 4.538 -11.804 1.00 96.31 143 LEU A C 1
ATOM 1155 O O . LEU A 1 143 ? 12.413 3.740 -11.709 1.00 96.31 143 LEU A O 1
ATOM 1159 N N . HIS A 1 144 ? 13.193 5.847 -11.617 1.00 97.69 144 HIS A N 1
ATOM 1160 C CA . HIS A 1 144 ? 11.917 6.466 -11.296 1.00 97.69 144 HIS A CA 1
ATOM 1161 C C . HIS A 1 144 ? 10.882 6.260 -12.405 1.00 97.69 144 HIS A C 1
ATOM 1163 O O . HIS A 1 144 ? 9.762 5.827 -12.123 1.00 97.69 144 HIS A O 1
ATOM 1169 N N . ALA A 1 145 ? 11.273 6.461 -13.665 1.00 97.69 145 ALA A N 1
ATOM 1170 C CA . ALA A 1 145 ? 10.424 6.198 -14.821 1.00 97.69 145 ALA A CA 1
ATOM 1171 C C . ALA A 1 145 ? 10.011 4.716 -14.917 1.00 97.69 145 ALA A C 1
ATOM 1173 O O . ALA A 1 145 ? 8.850 4.422 -15.201 1.00 97.69 145 ALA A O 1
ATOM 1174 N N . ARG A 1 146 ? 10.913 3.767 -14.620 1.00 97.62 146 ARG A N 1
ATOM 1175 C CA . ARG A 1 146 ? 10.590 2.323 -14.603 1.00 97.62 146 ARG A CA 1
ATOM 1176 C C . ARG A 1 146 ? 9.584 1.967 -13.509 1.00 97.62 146 ARG A C 1
ATOM 1178 O O . ARG A 1 146 ? 8.620 1.247 -13.775 1.00 97.62 146 ARG A O 1
ATOM 1185 N N . VAL A 1 147 ? 9.774 2.484 -12.292 1.00 97.88 147 VAL A N 1
ATOM 1186 C CA . VAL A 1 147 ? 8.831 2.271 -11.180 1.00 97.88 147 VAL A CA 1
ATOM 1187 C C . VAL A 1 147 ? 7.462 2.860 -11.521 1.00 97.88 147 VAL A C 1
ATOM 1189 O O . VAL A 1 147 ? 6.446 2.181 -11.362 1.00 97.88 147 VAL A O 1
ATOM 1192 N N . HIS A 1 148 ? 7.427 4.086 -12.044 1.00 98.44 148 HIS A N 1
ATOM 1193 C CA . HIS A 1 148 ? 6.198 4.750 -12.480 1.00 98.44 148 HIS A CA 1
ATOM 1194 C C . HIS A 1 148 ? 5.465 3.970 -13.573 1.00 98.44 148 HIS A C 1
ATOM 1196 O O . HIS A 1 148 ? 4.278 3.684 -13.413 1.00 98.44 148 HIS A O 1
ATOM 1202 N N . ALA A 1 149 ? 6.174 3.519 -14.612 1.00 98.12 149 ALA A N 1
ATOM 1203 C CA . ALA A 1 149 ? 5.605 2.715 -15.693 1.00 98.12 149 ALA A CA 1
ATOM 1204 C C . ALA A 1 149 ? 4.926 1.437 -15.168 1.00 98.12 149 ALA A C 1
ATOM 1206 O O . ALA A 1 149 ? 3.832 1.075 -15.604 1.00 98.12 149 ALA A O 1
ATOM 1207 N N . ARG A 1 150 ? 5.535 0.768 -14.181 1.00 98.12 150 ARG A N 1
ATOM 1208 C CA . ARG A 1 150 ? 4.953 -0.418 -13.533 1.00 98.12 150 ARG A CA 1
ATOM 1209 C C . ARG A 1 150 ? 3.697 -0.084 -12.723 1.00 98.12 150 ARG A C 1
ATOM 1211 O O . ARG A 1 150 ? 2.757 -0.877 -12.729 1.00 98.12 150 ARG A O 1
ATOM 1218 N N . ILE A 1 151 ? 3.669 1.063 -12.042 1.00 98.12 151 ILE A N 1
ATOM 1219 C CA . ILE A 1 151 ? 2.508 1.534 -11.268 1.00 98.12 151 ILE A CA 1
ATOM 1220 C C . ILE A 1 151 ? 1.322 1.809 -12.196 1.00 98.12 151 ILE A C 1
ATOM 1222 O O . ILE A 1 151 ? 0.249 1.241 -11.983 1.00 98.12 151 ILE A O 1
ATOM 1226 N N . ILE A 1 152 ? 1.512 2.619 -13.244 1.00 97.62 152 ILE A N 1
ATOM 1227 C CA . ILE A 1 152 ? 0.422 2.966 -14.169 1.00 97.62 152 ILE A CA 1
ATOM 1228 C C . ILE A 1 152 ? -0.086 1.733 -14.923 1.00 97.62 152 ILE A C 1
ATOM 1230 O O . ILE A 1 152 ? -1.295 1.561 -15.076 1.00 97.62 152 ILE A O 1
ATOM 1234 N N . ALA A 1 153 ? 0.808 0.806 -15.292 1.00 97.69 153 ALA A N 1
ATOM 1235 C CA . ALA A 1 153 ? 0.431 -0.453 -15.925 1.00 97.69 153 ALA A CA 1
ATOM 1236 C C . ALA A 1 153 ? -0.397 -1.348 -14.988 1.00 97.69 153 ALA A C 1
ATOM 1238 O O . ALA A 1 153 ? -1.395 -1.928 -15.415 1.00 97.69 153 ALA A O 1
ATOM 1239 N N . ALA A 1 154 ? -0.026 -1.441 -13.706 1.00 97.19 154 ALA A N 1
ATOM 1240 C CA . ALA A 1 154 ? -0.752 -2.249 -12.726 1.00 97.19 154 ALA A CA 1
ATOM 1241 C C . ALA A 1 154 ? -2.139 -1.672 -12.390 1.00 97.19 154 ALA A C 1
ATOM 1243 O O . ALA A 1 154 ? -3.099 -2.428 -12.235 1.00 97.19 154 ALA A O 1
ATOM 1244 N N . LEU A 1 155 ? -2.262 -0.342 -12.329 1.00 96.31 155 LEU A N 1
ATOM 1245 C CA . LEU A 1 155 ? -3.545 0.359 -12.190 1.00 96.31 155 LEU A CA 1
ATOM 1246 C C . LEU A 1 155 ? -4.375 0.330 -13.489 1.00 96.31 155 LEU A C 1
ATOM 1248 O O . LEU A 1 155 ? -5.600 0.440 -13.442 1.00 96.31 155 LEU A O 1
ATOM 1252 N N . LYS A 1 156 ? -3.716 0.120 -14.636 1.00 95.94 156 LYS A N 1
ATOM 1253 C CA . LYS A 1 156 ? -4.206 0.329 -16.009 1.00 95.94 156 LYS A CA 1
ATOM 1254 C C . LYS A 1 156 ? -4.790 1.732 -16.209 1.00 95.94 156 LYS A C 1
ATOM 1256 O O . LYS A 1 156 ? -5.943 1.885 -16.612 1.00 95.94 156 LYS A O 1
ATOM 1261 N N . VAL A 1 157 ? -3.963 2.723 -15.898 1.00 95.38 157 VAL A N 1
ATOM 1262 C CA . VAL A 1 157 ? -4.190 4.154 -16.154 1.00 95.38 157 VAL A CA 1
ATOM 1263 C C . VAL A 1 157 ? -3.105 4.687 -17.088 1.00 95.38 157 VAL A C 1
ATOM 1265 O O . VAL A 1 157 ? -2.108 4.002 -17.338 1.00 95.38 157 V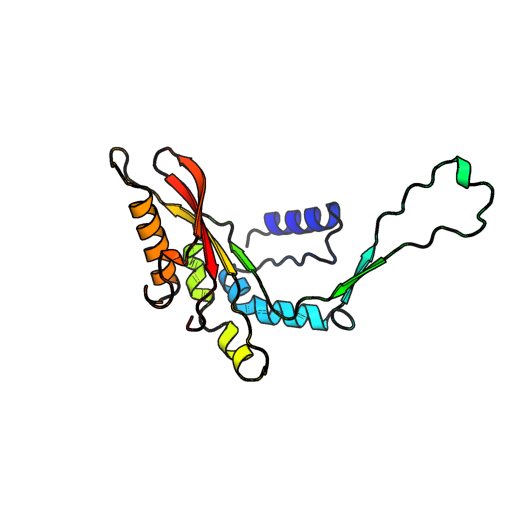AL A O 1
ATOM 1268 N N . THR A 1 158 ? -3.290 5.890 -17.623 1.00 95.38 158 THR A N 1
ATOM 1269 C CA . THR A 1 158 ? -2.294 6.546 -18.480 1.00 95.38 158 THR A CA 1
ATOM 1270 C C . THR A 1 158 ? -1.357 7.448 -17.670 1.00 95.38 158 THR A C 1
ATOM 1272 O O . THR A 1 158 ? -1.569 7.707 -16.485 1.00 95.38 158 THR A O 1
ATOM 1275 N N . ALA A 1 159 ? -0.302 7.949 -18.318 1.00 94.44 159 ALA A N 1
ATOM 1276 C CA . ALA A 1 159 ? 0.560 8.972 -17.730 1.00 94.44 159 ALA A CA 1
ATOM 1277 C C . ALA A 1 159 ? -0.152 10.329 -17.563 1.00 94.44 159 ALA A C 1
ATOM 1279 O O . ALA A 1 159 ? 0.307 11.141 -16.767 1.00 94.44 159 ALA A O 1
ATOM 1280 N N . ASP A 1 160 ? -1.263 10.563 -18.268 1.00 94.50 160 ASP A N 1
ATOM 1281 C CA . ASP A 1 160 ? -2.082 11.767 -18.086 1.00 94.50 160 ASP A CA 1
ATOM 1282 C C . ASP A 1 160 ? -2.914 11.673 -16.800 1.00 94.50 160 ASP A C 1
ATOM 1284 O O . ASP A 1 160 ? -3.055 12.655 -16.074 1.00 94.50 160 ASP A O 1
ATOM 1288 N N . ASP A 1 161 ? -3.414 10.474 -16.484 1.00 94.31 161 ASP A N 1
ATOM 1289 C CA . ASP A 1 161 ? -4.176 10.210 -15.258 1.00 94.31 161 ASP A CA 1
ATOM 1290 C C . ASP A 1 161 ? -3.295 10.270 -14.002 1.00 94.31 161 ASP A C 1
ATOM 1292 O O . ASP A 1 161 ? -3.726 10.719 -12.938 1.00 94.31 161 ASP A O 1
ATOM 1296 N N . LEU A 1 162 ? -2.060 9.773 -14.116 1.00 96.62 162 LEU A N 1
ATOM 1297 C CA . LEU A 1 162 ? -1.076 9.770 -13.042 1.00 96.62 162 LEU A CA 1
ATOM 1298 C C . LEU A 1 162 ? 0.309 10.109 -13.607 1.00 96.62 162 LEU A C 1
ATOM 1300 O O . LEU A 1 162 ? 1.073 9.197 -13.942 1.00 96.62 162 LEU A O 1
ATOM 1304 N N . PRO A 1 163 ? 0.665 11.398 -13.715 1.00 97.31 163 PRO A N 1
ATOM 1305 C CA . PRO A 1 163 ? 1.959 11.803 -1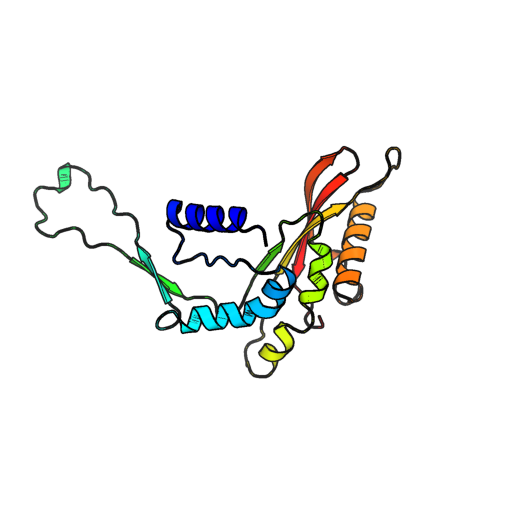4.247 1.00 97.31 163 PRO A CA 1
ATOM 1306 C C . PRO A 1 163 ? 3.088 11.512 -13.255 1.00 97.31 163 PRO A C 1
ATOM 1308 O O . PRO A 1 163 ? 2.881 11.438 -12.043 1.00 97.31 163 PRO A O 1
ATOM 1311 N N . LEU A 1 164 ? 4.314 11.354 -13.765 1.00 96.94 164 LEU A N 1
ATOM 1312 C CA . LEU A 1 164 ? 5.482 10.985 -12.954 1.00 96.94 164 LEU A CA 1
ATOM 1313 C C . LEU A 1 164 ? 5.729 11.963 -11.794 1.00 96.94 164 LEU A C 1
ATOM 1315 O O . LEU A 1 164 ? 6.032 11.536 -10.687 1.00 96.94 164 LEU A O 1
ATOM 1319 N N . ASN A 1 165 ? 5.543 13.266 -12.018 1.00 96.56 165 ASN A N 1
ATOM 1320 C CA . ASN A 1 165 ? 5.715 14.302 -10.994 1.00 96.56 165 ASN A CA 1
ATOM 1321 C C . ASN A 1 165 ? 4.639 14.274 -9.889 1.00 96.56 165 ASN A C 1
ATOM 1323 O O . ASN A 1 165 ? 4.848 14.869 -8.834 1.00 96.56 165 ASN A O 1
ATOM 1327 N N . ALA A 1 166 ? 3.512 13.589 -10.108 1.00 97.06 166 ALA A N 1
ATOM 1328 C CA . ALA A 1 166 ? 2.503 13.336 -9.080 1.00 97.06 166 ALA A CA 1
ATOM 1329 C C . ALA A 1 166 ? 2.842 12.113 -8.207 1.00 97.06 166 ALA A C 1
ATOM 1331 O O . ALA A 1 166 ? 2.185 11.882 -7.189 1.00 97.06 166 ALA A O 1
ATOM 1332 N N . VAL A 1 167 ? 3.869 11.337 -8.575 1.00 98.12 167 VAL A N 1
ATOM 1333 C CA . VAL A 1 167 ? 4.363 10.197 -7.800 1.00 98.12 167 VAL A CA 1
ATOM 1334 C C . VAL A 1 167 ? 5.643 10.593 -7.072 1.00 98.12 167 VAL A C 1
ATOM 1336 O O . VAL A 1 167 ? 6.703 10.759 -7.668 1.00 98.12 167 VAL A O 1
ATOM 1339 N N . SER A 1 168 ? 5.562 10.697 -5.748 1.00 98.25 168 SER A N 1
ATOM 1340 C CA . SER A 1 168 ? 6.744 10.897 -4.912 1.00 98.25 168 SER A CA 1
ATOM 1341 C C . SER A 1 168 ? 7.488 9.575 -4.751 1.00 98.25 168 SER A C 1
ATOM 1343 O O . SER A 1 168 ? 6.941 8.614 -4.206 1.00 98.25 168 SER A O 1
ATOM 1345 N N . LEU A 1 169 ? 8.727 9.517 -5.234 1.00 98.00 169 LEU A N 1
ATOM 1346 C CA . LEU A 1 169 ? 9.594 8.346 -5.142 1.00 98.00 169 LEU A CA 1
ATOM 1347 C C . LEU A 1 169 ? 10.691 8.606 -4.115 1.00 98.00 169 LEU A C 1
ATOM 1349 O O . LEU A 1 169 ? 11.640 9.343 -4.357 1.00 98.00 169 LEU A O 1
ATOM 1353 N N . HIS A 1 170 ? 10.545 7.997 -2.942 1.00 97.62 170 HIS A N 1
ATOM 1354 C CA . HIS A 1 170 ? 11.516 8.115 -1.862 1.00 97.62 170 HIS A CA 1
ATOM 1355 C C . HIS A 1 170 ? 12.418 6.880 -1.814 1.00 97.62 170 HIS A C 1
ATOM 1357 O O . HIS A 1 170 ? 11.930 5.768 -1.593 1.00 97.62 170 HIS A O 1
ATOM 1363 N N . LEU A 1 171 ? 13.732 7.054 -1.988 1.00 97.56 171 LEU A N 1
ATOM 1364 C CA . LEU A 1 171 ? 14.708 5.978 -1.807 1.00 97.56 171 LEU A CA 1
ATOM 1365 C C . LEU A 1 171 ? 14.787 5.581 -0.323 1.00 97.56 171 LEU A C 1
ATOM 1367 O O . LEU A 1 171 ? 15.353 6.300 0.493 1.00 97.56 171 LEU A O 1
ATOM 1371 N N . VAL A 1 172 ? 14.264 4.402 0.018 1.00 97.19 172 VAL A N 1
ATOM 1372 C CA . VAL A 1 172 ? 14.243 3.885 1.396 1.00 97.19 172 VAL A CA 1
ATOM 1373 C C . VAL A 1 172 ? 15.612 3.336 1.790 1.00 97.19 172 VAL A C 1
ATOM 1375 O O . VAL A 1 172 ? 16.120 3.622 2.870 1.00 97.19 172 VAL A O 1
ATOM 1378 N N . ARG A 1 173 ? 16.194 2.487 0.933 1.00 96.06 173 ARG A N 1
ATOM 1379 C CA . ARG A 1 173 ? 17.518 1.868 1.124 1.00 96.06 173 ARG A CA 1
ATOM 1380 C C . ARG A 1 173 ? 17.969 1.135 -0.137 1.00 96.06 173 ARG A C 1
ATOM 1382 O O . ARG A 1 173 ? 17.155 0.803 -0.991 1.00 96.06 173 ARG A O 1
ATOM 1389 N N . LYS A 1 174 ? 19.249 0.769 -0.209 1.00 94.88 174 LYS A N 1
ATOM 1390 C CA . LYS A 1 174 ? 19.761 -0.206 -1.187 1.00 94.88 174 LYS A CA 1
ATOM 1391 C C . LYS A 1 174 ? 19.844 -1.580 -0.528 1.00 94.88 174 LYS A C 1
ATOM 1393 O O . LYS A 1 174 ? 20.518 -1.727 0.486 1.00 94.88 174 LYS A O 1
ATOM 1398 N N . VAL A 1 175 ? 19.139 -2.579 -1.066 1.00 93.62 175 VAL A N 1
ATOM 1399 C CA . VAL A 1 175 ? 19.197 -3.959 -0.533 1.00 93.62 175 VAL A CA 1
ATOM 1400 C C . VAL A 1 175 ? 20.336 -4.769 -1.146 1.00 93.62 175 VAL A C 1
ATOM 1402 O O . VAL A 1 175 ? 20.753 -5.774 -0.587 1.00 93.62 175 VAL A O 1
ATOM 1405 N N . ALA A 1 176 ? 20.832 -4.302 -2.289 1.00 92.75 176 ALA A N 1
ATOM 1406 C CA . ALA A 1 176 ? 22.074 -4.694 -2.936 1.00 92.75 176 ALA A CA 1
ATOM 1407 C C . ALA A 1 176 ? 22.563 -3.499 -3.783 1.00 92.75 176 ALA A C 1
ATOM 1409 O O . ALA A 1 176 ? 21.758 -2.596 -4.047 1.00 92.75 176 ALA A O 1
ATOM 1410 N N . PRO A 1 177 ? 23.824 -3.483 -4.259 1.00 91.50 177 PRO A N 1
ATOM 1411 C CA . PRO A 1 177 ? 24.348 -2.388 -5.083 1.00 91.50 177 PRO A CA 1
ATOM 1412 C C . PRO A 1 177 ? 23.473 -2.035 -6.292 1.00 91.50 177 PRO A C 1
ATOM 1414 O O . PRO A 1 177 ? 23.375 -0.865 -6.638 1.00 91.50 177 PRO A O 1
ATOM 1417 N N . THR A 1 178 ? 22.793 -3.029 -6.875 1.00 93.94 178 THR A N 1
ATOM 1418 C CA . THR A 1 178 ? 21.930 -2.874 -8.056 1.00 93.94 178 THR A CA 1
ATOM 1419 C C . THR A 1 178 ? 20.442 -3.118 -7.781 1.00 93.94 178 THR A C 1
ATOM 1421 O O . THR A 1 178 ? 19.667 -3.416 -8.690 1.00 93.94 178 THR A O 1
ATOM 1424 N N . LYS A 1 179 ? 20.031 -3.054 -6.507 1.00 94.81 179 LYS A N 1
ATOM 1425 C CA . LYS A 1 179 ? 18.637 -3.252 -6.084 1.00 94.81 179 LYS A CA 1
ATOM 1426 C C . LYS A 1 179 ? 18.247 -2.202 -5.033 1.00 94.81 179 LYS A C 1
ATOM 1428 O O . LYS A 1 179 ? 18.246 -2.502 -3.833 1.00 94.81 179 LYS A O 1
ATOM 1433 N N . PRO A 1 180 ? 17.979 -0.951 -5.436 1.00 96.56 180 PRO A N 1
ATOM 1434 C CA . PRO A 1 180 ? 17.303 0.024 -4.590 1.00 96.56 180 PRO A CA 1
ATOM 1435 C C . PRO A 1 180 ? 15.875 -0.408 -4.228 1.00 96.56 180 PRO A C 1
ATOM 1437 O O . PRO A 1 180 ? 15.198 -1.135 -4.958 1.00 96.56 180 PRO A O 1
ATOM 1440 N N . MET A 1 181 ? 15.439 0.050 -3.061 1.00 97.69 181 MET A N 1
ATOM 1441 C CA . MET A 1 181 ? 14.079 -0.046 -2.553 1.00 97.69 181 MET A CA 1
ATOM 1442 C C . MET A 1 181 ? 13.506 1.363 -2.452 1.00 97.69 181 MET A C 1
ATOM 1444 O O . MET A 1 181 ? 14.067 2.197 -1.740 1.00 97.69 181 MET A O 1
ATOM 1448 N N . TYR A 1 182 ? 12.382 1.599 -3.117 1.00 98.31 182 TYR A N 1
ATOM 1449 C CA . TYR A 1 182 ? 11.664 2.867 -3.102 1.00 98.31 182 TYR A CA 1
ATOM 1450 C C . TYR A 1 182 ? 10.340 2.736 -2.349 1.00 98.31 182 TYR A C 1
ATOM 1452 O O . TYR A 1 182 ? 9.745 1.658 -2.300 1.00 98.31 182 TYR A O 1
ATOM 1460 N N . CYS A 1 183 ? 9.868 3.844 -1.786 1.00 98.56 183 CYS A N 1
ATOM 1461 C CA . CYS A 1 183 ? 8.475 4.048 -1.416 1.00 98.56 183 CYS A CA 1
ATOM 1462 C C . CYS A 1 183 ? 7.871 5.031 -2.422 1.00 98.56 183 CYS A C 1
ATOM 1464 O O . CYS A 1 183 ? 8.223 6.211 -2.419 1.00 98.56 183 CYS A O 1
ATOM 1466 N N . ALA A 1 184 ? 6.999 4.530 -3.295 1.00 98.50 184 ALA A N 1
ATOM 1467 C CA . ALA A 1 184 ? 6.238 5.331 -4.241 1.00 98.50 184 ALA A CA 1
ATOM 1468 C C . ALA A 1 184 ? 4.927 5.771 -3.585 1.00 98.50 184 ALA A C 1
ATOM 1470 O O . ALA A 1 184 ? 4.127 4.928 -3.180 1.00 98.50 184 ALA A O 1
ATOM 1471 N N . SER A 1 185 ? 4.714 7.076 -3.465 1.00 98.69 185 SER A N 1
ATOM 1472 C CA . SER A 1 185 ? 3.535 7.666 -2.831 1.00 98.69 185 SER A CA 1
ATOM 1473 C C . SER A 1 185 ? 2.779 8.529 -3.826 1.00 98.69 185 SER A C 1
ATOM 1475 O O . SER A 1 185 ? 3.352 9.455 -4.395 1.00 98.69 185 SER A O 1
ATOM 1477 N N . PHE A 1 186 ? 1.498 8.237 -4.021 1.00 98.25 186 PHE A N 1
ATOM 1478 C CA . PHE A 1 186 ? 0.633 8.974 -4.939 1.00 98.25 186 PHE A CA 1
ATOM 1479 C C . PHE A 1 186 ? -0.815 8.951 -4.458 1.00 98.25 186 PHE A C 1
ATOM 1481 O O . PHE A 1 186 ? -1.217 8.061 -3.707 1.00 98.25 186 PHE A O 1
ATOM 1488 N N . GLN A 1 187 ? -1.604 9.930 -4.888 1.00 96.81 187 GLN A N 1
ATOM 1489 C CA . GLN A 1 187 ? -3.044 9.908 -4.672 1.00 96.81 187 GLN A CA 1
ATOM 1490 C C . GLN A 1 187 ? -3.698 9.022 -5.733 1.00 96.81 187 GLN A C 1
ATOM 1492 O O . GLN A 1 187 ? -3.363 9.124 -6.912 1.00 96.81 187 GLN A O 1
ATOM 1497 N N . LEU A 1 188 ? -4.602 8.130 -5.323 1.00 95.44 188 LEU A N 1
ATOM 1498 C CA . LEU A 1 188 ? -5.269 7.211 -6.240 1.00 95.44 188 LEU A CA 1
ATOM 1499 C C . LEU A 1 188 ? -6.112 8.005 -7.259 1.00 95.44 188 LEU A C 1
ATOM 1501 O O . LEU A 1 188 ? -6.988 8.762 -6.834 1.00 95.44 188 LEU A O 1
ATOM 1505 N N . PRO A 1 189 ? -5.889 7.855 -8.577 1.00 93.12 189 PRO A N 1
ATOM 1506 C CA . PRO A 1 189 ? -6.699 8.554 -9.569 1.00 93.12 189 PRO A CA 1
ATOM 1507 C C . PRO A 1 189 ? -8.176 8.149 -9.483 1.00 93.12 189 PRO A C 1
ATOM 1509 O O . PRO A 1 189 ? -8.502 6.983 -9.263 1.00 93.12 189 PRO A O 1
ATOM 1512 N N . ALA A 1 190 ? -9.085 9.110 -9.662 1.00 88.06 190 ALA A N 1
ATOM 1513 C CA . ALA A 1 190 ? -10.529 8.885 -9.520 1.00 88.06 190 ALA A CA 1
ATOM 1514 C C . ALA A 1 190 ? -11.124 7.953 -10.594 1.00 88.06 190 ALA A C 1
ATOM 1516 O O . ALA A 1 190 ? -12.230 7.444 -10.423 1.00 88.06 190 ALA A O 1
ATOM 1517 N N . ASN A 1 191 ? -10.405 7.742 -11.699 1.00 85.25 191 ASN A N 1
ATOM 1518 C CA . ASN A 1 191 ? -10.806 6.880 -12.808 1.00 85.25 191 ASN A CA 1
ATOM 1519 C C . ASN A 1 191 ? -10.353 5.412 -12.658 1.00 85.25 191 ASN A C 1
ATOM 1521 O O . ASN A 1 191 ? -10.626 4.617 -13.559 1.00 85.25 191 ASN A O 1
ATOM 1525 N N . VAL A 1 192 ? -9.667 5.062 -11.559 1.00 83.94 192 VAL A N 1
ATOM 1526 C CA . VAL A 1 192 ? -9.197 3.694 -11.264 1.00 83.94 192 VAL A CA 1
ATOM 1527 C C . VAL A 1 192 ? -10.344 2.742 -10.944 1.00 83.94 192 VAL A C 1
ATOM 1529 O O . VAL A 1 192 ? -11.137 2.994 -10.008 1.00 83.94 192 VAL A O 1
#

Secondary structure (DSSP, 8-state):
--HHHHHHHHHHHHHTT-TTT-----S-HHHHHHHHHHHHHHHHHHSGGGEEEEEPPPP---GGGTTS--S--PPPEEEEEPPSS--EEEE--TTTGGGGGGGGTTTTTTGGGT-SS--PPPEEEEEEE----TT----HHHHHHHHHHHHHHHHT--TTTS-GGGSEEEEEEEEETTEEEEEEEEEPPTT-

Foldseek 3Di:
DPVVVQVVVVVVCVVVVPVQPDDGDPDPPLVCLLCVLVVLVVCCVVDVNQKTKAWDDDDDDDPVPPPPDPDDDDTDIDIDHRDNDAAEAEDPPADCQLLSLCSNACSCVVVVPDDPDDPFFHKYKGKYKDFDDPPDPDDPVNSLVVVVVSNCVSNVHDCVQPPSVQWDWAFPDAPDPGITITITIHGDRPND

pLDDT: mean 88.31, std 13.68, range [46.97, 98.69]

Sequence (192 aa):
LNPESYKYLKENIALNKVAKTVKSFNMDGADFIRQSPQLLQQWIQDEEGGKITIPLPLKKRHRSQQHNDQQPPQPRTKELIIPSHISHYVMNLPDSAISFLGNFRGIFAAHTKGATDTIQMPWVHVHCFEKYPPGDQVTEDELHARVHARIIAALKVTADDLPLNAVSLHLVRKVAPTKPMYCASFQLPANV

Radius of gyration: 22.28 Å; chains: 1; bounding box: 52×34×71 Å